Protein AF-A0A2T7SQ64-F1 (afdb_monomer)

Radius of gyration: 44.4 Å; Cα contacts (8 Å, |Δi|>4): 605; chains: 1; bounding box: 95×29×159 Å

InterPro domains:
  IPR041248 YDG domain [PF18657] (75-159)
  IPR041248 YDG domain [PF18657] (171-255)

Nearest PDB structures (foldseek):
  7n86-assembly1_B  TM=2.636E-01  e=6.258E-01  Homo sapiens
  7lf0-assembly1_D  TM=1.605E-01  e=1.984E-01  Homo sapiens
  7x13-assembly1_K  TM=1.975E-01  e=7.751E+00  Homo sapiens
  5tbz-assembly2_I  TM=1.859E-01  e=9.134E+00  Escherichia coli O157:H7

Mean predicted aligned error: 7.6 Å

Foldseek 3Di:
DPWDWAWDDQDPNRTWTKGFQPPDWDFPDPAQVRRQKTKDAGDPVRIDTDPPHDCVVDDDDRMDMDRHDGDAAWAKDKAFAAFEEAQQLFQKTFGDFQRMWIWTDQDPNRIWTWGFADGIWGFPDSAQVRRFKTKDFGDPVRIDTDPPHDCSSYDYDRMYMDRHYGYAAAAKDKAFAAFEEAQPPFFKTFGDFQRMWIWTHADPNRTWTWGFQDGIWGFPDSDQVRRQKTKDFGDPVRIDTDPPHDCSSHDYDRMYMDRHYGYHYDDDDDDDPDFDDDDDPDPDTD

pLDDT: mean 93.89, std 7.31, range [54.31, 98.81]

Sequence (286 aa):
IGAITATGVTVGGVAETATVSKASGTYNSKNVATATTVTASLATGDFTAATGTDLSNYNLPTTVSNTTSTIGKANLAVAMSSQNKTYDGTTAAALATGAITATGVTVGGVAETATVSKASGTYNSKNVATATTVTASLATGDFTAATGTDLSNYNLPTTVSNTTSTIGKANLAVAMSSQNKTYDGTTAAALATGAITATGVTVGGVAETATVSKASGTYNSKNVATATTVTASLATGDFTAATGTDLSNYNLPTTVSNTTSTIGKANLAVAMSSQNKTYDGTTAAA

Structure (mmCIF, N/CA/C/O backbone):
data_AF-A0A2T7SQ64-F1
#
_entry.id   AF-A0A2T7SQ64-F1
#
loop_
_atom_site.group_PDB
_atom_site.id
_atom_site.type_symbol
_atom_site.label_atom_id
_atom_site.label_alt_id
_atom_site.label_comp_id
_atom_site.label_asym_id
_atom_site.label_entity_id
_atom_site.label_seq_id
_atom_site.pdbx_PDB_ins_code
_atom_site.Cartn_x
_atom_site.Cartn_y
_atom_site.Cartn_z
_atom_site.occupancy
_atom_site.B_iso_or_equiv
_atom_site.auth_seq_id
_atom_site.auth_comp_id
_atom_site.auth_asym_id
_atom_site.auth_atom_id
_atom_site.pdbx_PDB_model_num
ATOM 1 N N . ILE A 1 1 ? 19.853 -2.310 -40.643 1.00 54.31 1 ILE A N 1
ATOM 2 C CA . ILE A 1 1 ? 20.923 -1.563 -41.347 1.00 54.31 1 ILE A CA 1
ATOM 3 C C . ILE A 1 1 ? 20.338 -1.153 -42.690 1.00 54.31 1 ILE A C 1
ATOM 5 O O . ILE A 1 1 ? 19.665 -1.984 -43.289 1.00 54.31 1 ILE A O 1
ATOM 9 N N . GLY A 1 2 ? 20.460 0.115 -43.092 1.00 59.28 2 GLY A N 1
ATOM 10 C CA . GLY A 1 2 ? 20.014 0.543 -44.425 1.00 59.28 2 GLY A CA 1
ATOM 11 C C . GLY A 1 2 ? 20.802 -0.179 -45.523 1.00 59.28 2 GLY A C 1
ATOM 12 O O . GLY A 1 2 ? 21.870 -0.723 -45.250 1.00 59.28 2 GLY A O 1
ATOM 13 N N . ALA A 1 3 ? 20.280 -0.210 -46.748 1.00 65.44 3 ALA A N 1
ATOM 14 C CA . ALA A 1 3 ? 20.999 -0.798 -47.874 1.00 65.44 3 ALA A CA 1
ATOM 15 C C . ALA A 1 3 ? 22.318 -0.040 -48.121 1.00 65.44 3 ALA A C 1
ATOM 17 O O . ALA A 1 3 ? 22.310 1.179 -48.300 1.00 65.44 3 ALA A O 1
ATOM 18 N N . ILE A 1 4 ? 23.448 -0.753 -48.126 1.00 69.25 4 ILE A N 1
ATOM 19 C CA . ILE A 1 4 ? 24.736 -0.198 -48.556 1.00 69.25 4 ILE A CA 1
ATOM 20 C C . ILE A 1 4 ? 24.741 -0.255 -50.085 1.00 69.25 4 ILE A C 1
ATOM 22 O O . ILE A 1 4 ? 24.733 -1.333 -50.678 1.00 69.25 4 ILE A O 1
ATOM 26 N N . THR A 1 5 ? 24.718 0.911 -50.723 1.00 66.81 5 THR A N 1
ATOM 27 C CA . THR A 1 5 ? 24.725 1.021 -52.188 1.00 66.81 5 THR A CA 1
ATOM 28 C C . THR A 1 5 ? 26.073 1.585 -52.617 1.00 66.81 5 THR A C 1
ATOM 30 O O . THR A 1 5 ? 26.517 2.578 -52.040 1.00 66.81 5 THR A O 1
ATOM 33 N N . ALA A 1 6 ? 26.733 0.958 -53.593 1.00 70.38 6 ALA A N 1
ATOM 34 C CA . ALA A 1 6 ? 27.995 1.439 -54.144 1.00 70.38 6 ALA A CA 1
ATOM 35 C C . ALA A 1 6 ? 27.760 1.991 -55.557 1.00 70.38 6 ALA A C 1
ATOM 37 O O . ALA A 1 6 ? 27.301 1.285 -56.455 1.00 70.38 6 ALA A O 1
ATOM 38 N N . THR A 1 7 ? 28.069 3.267 -55.758 1.00 71.94 7 THR A N 1
ATOM 39 C CA . THR A 1 7 ? 27.980 3.939 -57.061 1.00 71.94 7 THR A CA 1
ATOM 40 C C . THR A 1 7 ? 29.380 4.229 -57.587 1.00 71.94 7 THR A C 1
ATOM 42 O O . THR A 1 7 ? 30.171 4.863 -56.887 1.00 71.94 7 THR A O 1
ATOM 45 N N . GLY A 1 8 ? 29.677 3.754 -58.797 1.00 65.94 8 GLY A N 1
ATOM 46 C CA . GLY A 1 8 ? 30.887 4.059 -59.557 1.00 65.94 8 GLY A CA 1
ATOM 47 C C . GLY A 1 8 ? 30.707 5.288 -60.454 1.00 65.94 8 GLY A C 1
ATOM 48 O O . GLY A 1 8 ? 29.922 6.189 -60.147 1.00 65.94 8 GLY A O 1
ATOM 49 N N . VAL A 1 9 ? 31.453 5.345 -61.560 1.00 70.19 9 VAL A N 1
ATOM 50 C CA . VAL A 1 9 ? 31.371 6.444 -62.540 1.00 70.19 9 VAL A CA 1
ATOM 51 C C . VAL A 1 9 ? 30.312 6.164 -63.616 1.00 70.19 9 VAL A C 1
ATOM 53 O O . VAL A 1 9 ? 29.829 5.048 -63.768 1.00 70.19 9 VAL A O 1
ATOM 56 N N . THR A 1 10 ? 29.907 7.191 -64.368 1.00 70.62 10 THR A N 1
ATOM 57 C CA . THR A 1 10 ? 29.019 7.025 -65.535 1.00 70.62 10 THR A CA 1
ATOM 58 C C . THR A 1 10 ? 29.858 6.951 -66.808 1.00 70.62 10 THR A C 1
ATOM 60 O O . THR A 1 10 ? 30.578 7.902 -67.114 1.00 70.62 10 THR A O 1
ATOM 63 N N . VAL A 1 11 ? 29.749 5.858 -67.567 1.00 66.38 11 VAL A N 1
ATOM 64 C CA . VAL A 1 11 ? 30.482 5.636 -68.827 1.00 66.38 11 VAL A CA 1
ATOM 65 C C . VAL A 1 11 ? 29.471 5.464 -69.959 1.00 66.38 11 VAL A C 1
ATOM 67 O O . VAL A 1 11 ? 28.531 4.682 -69.856 1.00 66.38 11 VAL A O 1
ATOM 70 N N . GLY A 1 12 ? 29.600 6.249 -71.033 1.00 68.19 12 GLY A N 1
ATOM 71 C CA . GLY A 1 12 ? 28.677 6.173 -72.178 1.00 68.19 12 GLY A CA 1
ATOM 72 C C . GLY A 1 12 ? 27.204 6.480 -71.851 1.00 68.19 12 GLY A C 1
ATOM 73 O O . GLY A 1 12 ? 26.321 6.064 -72.593 1.00 68.19 12 GLY A O 1
ATOM 74 N N . GLY A 1 13 ? 26.928 7.184 -70.746 1.00 73.12 13 GLY A N 1
ATOM 75 C CA . GLY A 1 13 ? 25.568 7.504 -70.289 1.00 73.12 13 GLY A CA 1
ATOM 76 C C . GLY A 1 13 ? 24.916 6.448 -69.386 1.00 73.12 13 GLY A C 1
ATOM 77 O O . GLY A 1 13 ? 23.785 6.656 -68.953 1.00 73.12 13 GLY A O 1
ATOM 78 N N . VAL A 1 14 ? 25.614 5.353 -69.063 1.00 75.19 14 VAL A N 1
ATOM 79 C CA . VAL A 1 14 ? 25.151 4.320 -68.123 1.00 75.19 14 VAL A CA 1
ATOM 80 C C . VAL A 1 14 ? 25.941 4.424 -66.820 1.00 75.19 14 VAL A C 1
ATOM 82 O O . VAL A 1 14 ? 27.165 4.550 -66.836 1.00 75.19 14 VAL A O 1
ATOM 85 N N . ALA A 1 15 ? 25.241 4.408 -65.685 1.00 82.94 15 ALA A N 1
ATOM 86 C CA . ALA A 1 15 ? 25.874 4.421 -64.372 1.00 82.94 15 ALA A CA 1
ATOM 87 C C . ALA A 1 15 ? 26.426 3.030 -64.037 1.00 82.94 15 ALA A C 1
ATOM 89 O O . ALA A 1 15 ? 25.659 2.071 -63.919 1.00 82.94 15 ALA A O 1
ATOM 90 N N . GLU A 1 16 ? 27.735 2.926 -63.827 1.00 88.25 16 GLU A N 1
ATOM 91 C CA . GLU A 1 16 ? 28.336 1.714 -63.284 1.00 88.25 16 GLU A CA 1
ATOM 92 C C . GLU A 1 16 ? 28.082 1.674 -61.776 1.00 88.25 16 GLU A C 1
ATOM 94 O O . GLU A 1 16 ? 28.436 2.584 -61.024 1.00 88.25 16 GLU A O 1
ATOM 99 N N . THR A 1 17 ? 27.399 0.633 -61.318 1.00 88.75 17 THR A N 1
ATOM 100 C CA . THR A 1 17 ? 26.993 0.482 -59.917 1.00 88.75 17 THR A CA 1
ATOM 101 C C . THR A 1 17 ? 27.219 -0.940 -59.428 1.00 88.75 17 THR A C 1
ATOM 103 O O . THR A 1 17 ? 27.404 -1.871 -60.221 1.00 88.75 17 THR A O 1
ATOM 106 N N . ALA A 1 18 ? 27.215 -1.101 -58.108 1.00 88.62 18 ALA A N 1
ATOM 107 C CA . ALA A 1 18 ? 27.268 -2.387 -57.437 1.00 88.62 18 ALA A CA 1
ATOM 108 C C . ALA A 1 18 ? 26.384 -2.380 -56.183 1.00 88.62 18 ALA A C 1
ATOM 110 O O . ALA A 1 18 ? 26.235 -1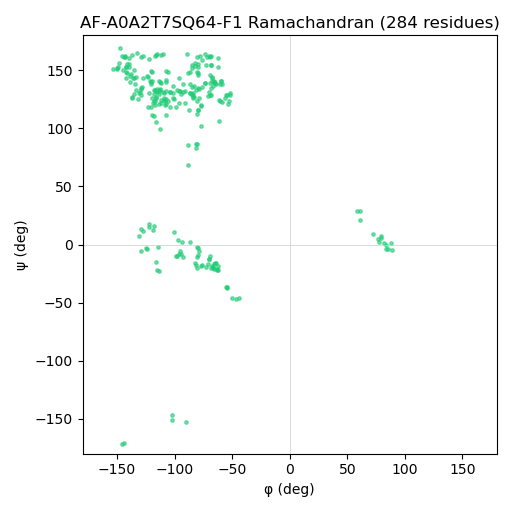.366 -55.495 1.00 88.62 18 ALA A O 1
ATOM 111 N N . THR A 1 19 ? 25.821 -3.535 -55.850 1.00 88.88 19 THR A N 1
ATOM 112 C CA . THR A 1 19 ? 25.153 -3.753 -54.563 1.00 88.88 19 THR A CA 1
ATOM 113 C C . THR A 1 19 ? 26.114 -4.415 -53.589 1.00 88.88 19 THR A C 1
ATOM 115 O O . THR A 1 19 ? 26.884 -5.287 -53.992 1.00 88.88 19 THR A O 1
ATOM 118 N N . VAL A 1 20 ? 26.042 -4.040 -52.312 1.00 89.19 20 VAL A N 1
ATOM 119 C CA . VAL A 1 20 ? 26.850 -4.652 -51.252 1.00 89.19 20 VAL A CA 1
ATOM 120 C C . VAL A 1 20 ? 25.976 -5.592 -50.421 1.00 89.19 20 VAL A C 1
ATOM 122 O O . VAL A 1 20 ? 25.009 -5.154 -49.799 1.00 89.19 20 VAL A O 1
ATOM 125 N N . SER A 1 21 ? 26.304 -6.887 -50.393 1.00 88.19 21 SER A N 1
ATOM 126 C CA . SER A 1 21 ? 25.548 -7.921 -49.667 1.00 88.19 21 SER A CA 1
ATOM 127 C C . SER A 1 21 ? 25.847 -7.963 -48.167 1.00 88.19 21 SER A C 1
ATOM 129 O O . SER A 1 21 ? 25.157 -8.660 -47.419 1.00 88.19 21 SER A O 1
ATOM 131 N N . LYS A 1 22 ? 26.860 -7.221 -47.698 1.00 87.62 22 LYS A N 1
ATOM 132 C CA . LYS A 1 22 ? 27.193 -7.125 -46.275 1.00 87.62 22 LYS A CA 1
ATOM 133 C C . LYS A 1 22 ? 26.026 -6.520 -45.491 1.00 87.62 22 LYS A C 1
ATOM 135 O O . LYS A 1 22 ? 25.787 -5.318 -45.518 1.00 87.62 22 LYS A O 1
ATOM 140 N N . ALA A 1 23 ? 25.334 -7.365 -44.735 1.00 82.19 23 ALA A N 1
ATOM 141 C CA . ALA A 1 23 ? 24.153 -6.974 -43.967 1.00 82.19 23 ALA A CA 1
ATOM 142 C C . ALA A 1 23 ? 24.441 -6.654 -42.488 1.00 82.19 23 ALA A C 1
ATOM 144 O O . ALA A 1 23 ? 23.503 -6.414 -41.726 1.00 82.19 23 ALA A O 1
ATOM 145 N N . SER A 1 24 ? 25.710 -6.670 -42.060 1.00 85.75 24 SER A N 1
ATOM 146 C CA . SER A 1 24 ? 26.109 -6.457 -40.664 1.00 85.75 24 SER A CA 1
ATOM 147 C C . SER A 1 24 ? 27.275 -5.478 -40.511 1.00 85.75 24 SER A C 1
ATOM 149 O O . SER A 1 24 ? 28.205 -5.448 -41.316 1.00 85.75 24 SER A O 1
ATOM 151 N N . GLY A 1 25 ? 27.221 -4.699 -39.433 1.00 90.38 25 GLY A N 1
ATOM 152 C CA . GLY A 1 25 ? 28.277 -3.807 -38.967 1.00 90.38 25 GLY A CA 1
ATOM 153 C C . GLY A 1 25 ? 28.250 -3.721 -37.441 1.00 90.38 25 GLY A C 1
ATOM 154 O O . GLY A 1 25 ? 27.300 -4.183 -36.807 1.00 90.38 25 GLY A O 1
ATOM 155 N N . THR A 1 26 ? 29.287 -3.131 -36.859 1.00 94.25 26 THR A N 1
ATOM 156 C CA . THR A 1 26 ? 29.485 -3.053 -35.407 1.00 94.25 26 THR A CA 1
ATOM 157 C C . THR A 1 26 ? 29.435 -1.601 -34.956 1.00 94.25 26 THR A C 1
ATOM 159 O O . THR A 1 26 ? 30.074 -0.743 -35.567 1.00 94.25 26 THR A O 1
ATOM 162 N N . TYR A 1 27 ? 28.690 -1.323 -33.883 1.00 96.19 27 TYR A N 1
ATOM 163 C CA . TYR A 1 27 ? 28.729 -0.014 -33.236 1.00 96.19 27 TYR A CA 1
ATOM 164 C C . TYR A 1 27 ? 30.076 0.214 -32.545 1.00 96.19 27 TYR A C 1
ATOM 166 O O . TYR A 1 27 ? 30.652 -0.701 -31.960 1.00 96.19 27 TYR A O 1
ATOM 174 N N . ASN A 1 28 ? 30.550 1.457 -32.541 1.00 96.44 28 ASN A N 1
ATOM 175 C CA . ASN A 1 28 ? 31.755 1.871 -31.816 1.00 96.44 28 ASN A CA 1
ATOM 176 C C . ASN A 1 28 ? 31.626 1.756 -30.284 1.00 96.44 28 ASN A C 1
ATOM 178 O O . ASN A 1 28 ? 32.628 1.802 -29.577 1.00 96.44 28 ASN A O 1
ATOM 182 N N . SER A 1 29 ? 30.404 1.632 -29.766 1.00 96.12 29 SER A N 1
ATOM 183 C CA . SER A 1 29 ? 30.109 1.455 -28.349 1.00 96.12 29 SER A CA 1
ATOM 184 C C . SER A 1 29 ? 28.841 0.628 -28.168 1.00 96.12 29 SER A C 1
ATOM 186 O O . SER A 1 29 ? 27.946 0.655 -29.010 1.00 96.12 29 SER A O 1
ATOM 188 N N . LYS A 1 30 ? 28.747 -0.072 -27.034 1.00 93.75 30 LYS A N 1
ATOM 189 C CA . LYS A 1 30 ? 27.509 -0.728 -26.592 1.00 93.75 30 LYS A CA 1
ATOM 190 C C . LYS A 1 30 ? 26.531 0.228 -25.893 1.00 93.75 30 LYS A C 1
ATOM 192 O O . LYS A 1 30 ? 25.367 -0.117 -25.733 1.00 93.75 30 LYS A O 1
ATOM 197 N N . ASN A 1 31 ? 27.004 1.393 -25.443 1.00 95.62 31 ASN A N 1
ATOM 198 C CA . ASN A 1 31 ? 26.229 2.319 -24.619 1.00 95.62 31 ASN A CA 1
ATOM 199 C C . ASN A 1 31 ? 25.517 3.368 -25.479 1.00 95.62 31 ASN A C 1
ATOM 201 O O . ASN A 1 31 ? 26.124 3.968 -26.365 1.00 95.62 31 ASN A O 1
ATOM 205 N N . VAL A 1 32 ? 24.260 3.656 -25.143 1.00 96.38 32 VAL A N 1
ATOM 206 C CA . VAL A 1 32 ? 23.369 4.604 -25.834 1.00 96.38 32 VAL A CA 1
ATOM 207 C C . VAL A 1 32 ? 24.033 5.961 -26.049 1.00 96.38 32 VAL A C 1
ATOM 209 O O . VAL A 1 32 ? 23.991 6.500 -27.149 1.00 96.38 32 VAL A O 1
ATOM 212 N N . ALA A 1 33 ? 24.675 6.504 -25.013 1.00 95.12 33 ALA A N 1
ATOM 213 C CA . ALA A 1 33 ? 25.256 7.844 -25.058 1.00 95.12 33 ALA A CA 1
ATOM 214 C C . ALA A 1 33 ? 26.470 7.970 -25.998 1.00 95.12 33 ALA A C 1
ATOM 216 O O . ALA A 1 33 ? 26.820 9.079 -26.393 1.00 95.12 33 ALA A O 1
ATOM 217 N N . THR A 1 34 ? 27.133 6.860 -26.338 1.00 95.62 34 THR A N 1
ATOM 218 C CA . THR A 1 34 ? 28.400 6.867 -27.092 1.00 95.62 34 THR A CA 1
ATOM 219 C C . THR A 1 34 ? 28.367 6.033 -28.373 1.00 95.62 34 THR A C 1
ATOM 221 O O . THR A 1 34 ? 29.337 6.048 -29.133 1.00 95.62 34 THR A O 1
ATOM 224 N N . ALA A 1 35 ? 27.263 5.336 -28.648 1.00 95.94 35 ALA A N 1
ATOM 225 C CA . ALA A 1 35 ? 27.044 4.581 -29.874 1.00 95.94 35 ALA A CA 1
ATOM 226 C C . ALA A 1 35 ? 26.598 5.512 -31.010 1.00 95.94 35 ALA A C 1
ATOM 228 O O . ALA A 1 35 ? 25.407 5.720 -31.232 1.00 95.94 35 ALA A O 1
ATOM 229 N N . THR A 1 36 ? 27.576 6.092 -31.702 1.00 94.69 36 THR A N 1
ATOM 230 C CA . THR A 1 36 ? 27.375 7.113 -32.744 1.00 94.69 36 THR A CA 1
ATOM 231 C C . THR A 1 36 ? 27.815 6.656 -34.127 1.00 94.69 36 THR A C 1
ATOM 233 O O . THR A 1 36 ? 27.501 7.304 -35.120 1.00 94.69 36 THR A O 1
ATOM 236 N N . THR A 1 37 ? 28.584 5.569 -34.219 1.00 94.38 37 THR A N 1
ATOM 237 C CA . THR A 1 37 ? 29.135 5.090 -35.489 1.00 94.38 37 THR A CA 1
ATOM 238 C C . THR A 1 37 ? 28.937 3.593 -35.633 1.00 94.38 37 THR A C 1
ATOM 240 O O . THR A 1 37 ? 29.268 2.844 -34.718 1.00 94.38 37 THR A O 1
ATOM 243 N N . VAL A 1 38 ? 28.457 3.159 -36.798 1.00 94.69 38 VAL A N 1
ATOM 244 C CA . VAL A 1 38 ? 28.430 1.752 -37.219 1.00 94.69 38 VAL A CA 1
ATOM 245 C C . VAL A 1 38 ? 29.449 1.560 -38.327 1.00 94.69 38 VAL A C 1
ATOM 247 O O . VAL A 1 38 ? 29.384 2.260 -39.334 1.00 94.69 38 VAL A O 1
ATOM 250 N N . THR A 1 39 ? 30.353 0.597 -38.166 1.00 93.69 39 THR A N 1
ATOM 251 C CA . THR A 1 39 ? 31.371 0.253 -39.168 1.00 93.69 39 THR A CA 1
ATOM 252 C C . THR A 1 39 ? 31.175 -1.176 -39.652 1.00 93.69 39 THR A C 1
ATOM 254 O O . THR A 1 39 ? 31.027 -2.094 -38.845 1.00 93.69 39 THR A O 1
ATOM 257 N N . ALA A 1 40 ? 31.202 -1.379 -40.966 1.00 92.94 40 ALA A N 1
ATOM 258 C CA . ALA A 1 40 ? 31.207 -2.694 -41.592 1.00 92.94 40 ALA A CA 1
ATOM 259 C C . ALA A 1 40 ? 32.522 -2.906 -42.348 1.00 92.94 40 ALA A C 1
ATOM 261 O O . ALA A 1 40 ? 32.941 -2.051 -43.128 1.00 92.94 40 ALA A O 1
ATOM 262 N N . SER A 1 41 ? 33.164 -4.051 -42.116 1.00 92.81 41 SER A N 1
ATOM 263 C CA . SER A 1 41 ? 34.279 -4.525 -42.937 1.00 92.81 41 SER A CA 1
ATOM 264 C C . SER A 1 41 ? 33.734 -5.247 -44.163 1.00 92.81 41 SER A C 1
ATOM 266 O O . SER A 1 41 ? 32.867 -6.118 -44.028 1.00 92.81 41 SER A O 1
ATOM 268 N N . LEU A 1 42 ? 34.255 -4.871 -45.326 1.00 91.75 42 LEU A N 1
ATOM 269 C CA . LEU A 1 42 ? 33.855 -5.352 -46.639 1.00 91.75 42 LEU A CA 1
ATOM 270 C C . LEU A 1 42 ? 34.984 -6.186 -47.248 1.00 91.75 42 LEU A C 1
ATOM 272 O O . LEU A 1 42 ? 36.161 -5.831 -47.150 1.00 91.75 42 LEU A O 1
ATOM 276 N N . ALA A 1 43 ? 34.615 -7.284 -47.890 1.00 92.44 43 ALA A N 1
ATOM 277 C CA . ALA A 1 43 ? 35.486 -8.086 -48.735 1.00 92.44 43 ALA A CA 1
ATOM 278 C C . ALA A 1 43 ? 35.040 -7.980 -50.197 1.00 92.44 43 ALA A C 1
ATOM 280 O O . ALA A 1 43 ? 33.905 -7.615 -50.487 1.00 92.44 43 ALA A O 1
ATOM 281 N N . THR A 1 44 ? 35.912 -8.351 -51.135 1.00 90.06 44 THR A N 1
ATOM 282 C CA . THR A 1 44 ? 35.592 -8.343 -52.576 1.00 90.06 44 THR A CA 1
ATOM 283 C C . THR A 1 44 ? 34.331 -9.150 -52.903 1.00 90.06 44 THR A C 1
ATOM 285 O O . THR A 1 44 ? 33.531 -8.723 -53.728 1.00 90.06 44 THR A O 1
ATOM 288 N N . GLY A 1 45 ? 34.110 -10.268 -52.203 1.00 91.25 45 GLY A N 1
ATOM 289 C CA . GLY A 1 45 ? 32.915 -11.105 -52.346 1.00 91.25 45 GLY A CA 1
ATOM 290 C C . GLY A 1 45 ? 31.611 -10.482 -51.833 1.00 91.25 45 GLY A C 1
ATOM 291 O O . GLY A 1 45 ? 30.551 -11.034 -52.104 1.00 91.25 45 GLY A O 1
ATOM 292 N N . ASP A 1 46 ? 31.662 -9.349 -51.123 1.00 91.75 46 ASP A N 1
ATOM 293 C CA . ASP A 1 46 ? 30.459 -8.625 -50.699 1.00 91.75 46 ASP A CA 1
ATOM 294 C C . ASP A 1 46 ? 29.873 -7.754 -51.824 1.00 91.75 46 ASP A C 1
ATOM 296 O O . ASP A 1 46 ? 28.774 -7.228 -51.668 1.00 91.75 46 ASP A O 1
ATOM 300 N N . PHE A 1 47 ? 30.579 -7.566 -52.944 1.00 91.81 47 PHE A N 1
ATOM 301 C CA . PHE A 1 47 ? 30.147 -6.702 -54.043 1.00 91.81 47 PHE A CA 1
ATOM 302 C C . PHE A 1 47 ? 29.558 -7.524 -55.185 1.00 91.81 47 PHE A C 1
ATOM 304 O O . PHE A 1 47 ? 30.172 -8.462 -55.686 1.00 91.81 47 PHE A O 1
ATOM 311 N N . THR A 1 48 ? 28.375 -7.132 -55.645 1.00 91.75 48 THR A N 1
ATOM 312 C CA . THR A 1 48 ? 27.754 -7.676 -56.857 1.00 91.75 48 THR A CA 1
ATOM 313 C C . THR A 1 48 ? 27.598 -6.558 -57.875 1.00 91.75 48 THR A C 1
ATOM 315 O O . THR A 1 48 ? 26.938 -5.555 -57.603 1.00 91.75 48 THR A O 1
ATOM 318 N N . ALA A 1 49 ? 28.233 -6.723 -59.034 1.00 91.12 49 ALA A N 1
ATOM 319 C CA . ALA A 1 49 ? 28.212 -5.746 -60.114 1.00 91.12 49 ALA A CA 1
ATOM 320 C C . ALA A 1 49 ? 26.817 -5.659 -60.754 1.00 91.12 49 ALA A C 1
ATOM 322 O O . ALA A 1 49 ? 26.180 -6.686 -60.999 1.00 91.12 49 ALA A O 1
ATOM 323 N N . ALA A 1 50 ? 26.354 -4.447 -61.064 1.00 89.31 50 ALA A N 1
ATOM 324 C CA . ALA A 1 50 ? 25.219 -4.266 -61.962 1.00 89.31 50 ALA A CA 1
ATOM 325 C C . ALA A 1 50 ? 25.600 -4.638 -63.406 1.00 89.31 50 ALA A C 1
ATOM 327 O O . ALA A 1 50 ? 26.778 -4.711 -63.763 1.00 89.31 50 ALA A O 1
ATOM 328 N N . THR A 1 51 ? 24.600 -4.873 -64.259 1.00 88.81 51 THR A N 1
ATOM 329 C CA . THR A 1 51 ? 24.829 -5.182 -65.675 1.00 88.81 51 THR A CA 1
ATOM 330 C C . THR A 1 51 ? 25.646 -4.075 -66.345 1.00 88.81 51 THR A C 1
ATOM 332 O O . THR A 1 51 ? 25.256 -2.913 -66.305 1.00 88.81 51 THR A O 1
ATOM 335 N N . GLY A 1 52 ? 26.763 -4.445 -66.979 1.00 86.50 52 GLY A N 1
ATOM 336 C CA . GLY A 1 52 ? 27.670 -3.499 -67.637 1.00 86.50 52 GLY A CA 1
ATOM 337 C C . GLY A 1 52 ? 28.776 -2.926 -66.742 1.00 86.50 52 GLY A C 1
ATOM 338 O O . GLY A 1 52 ? 29.649 -2.246 -67.266 1.00 86.50 52 GLY A O 1
ATOM 339 N N . THR A 1 53 ? 28.790 -3.231 -65.440 1.00 89.50 53 THR A N 1
ATOM 340 C CA . THR A 1 53 ? 29.883 -2.866 -64.523 1.00 89.50 53 THR A CA 1
ATOM 341 C C . THR A 1 53 ? 30.916 -3.995 -64.436 1.00 89.50 53 THR A C 1
ATOM 343 O O . THR A 1 53 ? 30.557 -5.136 -64.144 1.00 89.50 53 THR A O 1
ATOM 346 N N . ASP A 1 54 ? 32.204 -3.679 -64.584 1.00 91.31 54 ASP A N 1
ATOM 347 C CA . ASP A 1 54 ? 33.313 -4.581 -64.240 1.00 91.31 54 ASP A CA 1
ATOM 348 C C . ASP A 1 54 ? 34.013 -4.086 -62.965 1.00 91.31 54 ASP A C 1
ATOM 350 O O . ASP A 1 54 ? 34.673 -3.046 -62.959 1.00 91.31 54 ASP A O 1
ATOM 354 N N . LEU A 1 55 ? 33.870 -4.836 -61.866 1.00 89.38 55 LEU A N 1
ATOM 355 C CA . LEU A 1 55 ? 34.436 -4.463 -60.565 1.00 89.38 55 LEU A CA 1
ATOM 356 C C . LEU A 1 55 ? 35.968 -4.487 -60.538 1.00 89.38 55 LEU A C 1
ATOM 358 O O . LEU A 1 55 ? 36.548 -3.855 -59.658 1.00 89.38 55 LEU A O 1
ATOM 362 N N . SER A 1 56 ? 36.633 -5.175 -61.474 1.00 91.88 56 SER A N 1
ATOM 363 C CA . SER A 1 56 ? 38.102 -5.199 -61.547 1.00 91.88 56 SER A CA 1
ATOM 364 C C . SER A 1 56 ? 38.705 -3.844 -61.931 1.00 91.88 56 SER A C 1
ATOM 366 O O . SER A 1 56 ? 39.868 -3.582 -61.627 1.00 91.88 56 SER A O 1
ATOM 368 N N . ASN A 1 57 ? 37.896 -2.948 -62.506 1.00 91.12 57 ASN A N 1
ATOM 369 C CA . ASN A 1 57 ? 38.283 -1.573 -62.820 1.00 91.12 57 ASN A CA 1
ATOM 370 C C . ASN A 1 57 ? 38.263 -0.639 -61.594 1.00 91.12 57 ASN A C 1
ATOM 372 O O . ASN A 1 57 ? 38.652 0.525 -61.707 1.00 91.12 57 ASN A O 1
ATOM 376 N N . TYR A 1 58 ? 37.807 -1.113 -60.428 1.00 87.69 58 TYR A N 1
ATOM 377 C CA . TYR A 1 58 ? 37.602 -0.298 -59.230 1.00 87.69 58 TYR A CA 1
ATOM 378 C C . TYR A 1 58 ? 38.423 -0.802 -58.044 1.00 87.69 58 TYR A C 1
ATOM 380 O O . TYR A 1 58 ? 38.481 -1.995 -57.749 1.00 87.69 58 TYR A O 1
ATOM 388 N N . ASN A 1 59 ? 38.962 0.138 -57.267 1.00 89.56 59 ASN A N 1
ATOM 389 C CA . ASN A 1 59 ? 39.448 -0.155 -55.923 1.00 89.56 59 ASN A CA 1
ATOM 390 C C . ASN A 1 59 ? 38.248 -0.274 -54.977 1.00 89.56 59 ASN A C 1
ATOM 392 O O . ASN A 1 59 ? 37.673 0.735 -54.562 1.00 89.56 59 ASN A O 1
ATOM 396 N N . LEU A 1 60 ? 37.862 -1.506 -54.651 1.00 90.38 60 LEU A N 1
ATOM 397 C CA . LEU A 1 60 ? 36.727 -1.763 -53.767 1.00 90.38 60 LEU A CA 1
ATOM 398 C C . LEU A 1 60 ? 37.064 -1.353 -52.318 1.00 90.38 60 LEU A C 1
ATOM 400 O O . LEU A 1 60 ? 38.120 -1.741 -51.807 1.00 90.38 60 LEU A O 1
ATOM 404 N N . PRO A 1 61 ? 36.195 -0.584 -51.632 1.00 89.69 61 PRO A N 1
ATOM 405 C CA . PRO A 1 61 ? 36.438 -0.190 -50.251 1.00 89.69 61 PRO A CA 1
ATOM 406 C C . PRO A 1 61 ? 36.423 -1.414 -49.334 1.00 89.69 61 PRO A C 1
ATOM 408 O O . PRO A 1 61 ? 35.584 -2.300 -49.472 1.00 89.69 61 PRO A O 1
ATOM 411 N N . THR A 1 62 ? 37.333 -1.441 -48.363 1.00 91.81 62 THR A N 1
ATOM 412 C CA . THR A 1 62 ? 37.432 -2.517 -47.361 1.00 91.81 62 THR A CA 1
ATOM 413 C C . THR A 1 62 ? 36.649 -2.208 -46.088 1.00 91.81 62 THR A C 1
ATOM 415 O O . THR A 1 62 ? 36.450 -3.082 -45.241 1.00 91.81 62 THR A O 1
ATOM 418 N N . THR A 1 63 ? 36.178 -0.970 -45.940 1.00 91.38 63 THR A N 1
ATOM 419 C CA . THR A 1 63 ? 35.351 -0.520 -44.824 1.00 91.38 63 THR A CA 1
ATOM 420 C C . THR A 1 63 ? 34.326 0.509 -45.283 1.00 91.38 63 THR A C 1
ATOM 422 O O . THR A 1 63 ? 34.549 1.276 -46.219 1.00 91.38 63 THR A O 1
ATOM 425 N N . VAL A 1 64 ? 33.192 0.537 -44.593 1.00 90.25 64 VAL A N 1
ATOM 426 C CA . VAL A 1 64 ? 32.195 1.602 -44.699 1.00 90.25 64 VAL A CA 1
ATOM 427 C C . VAL A 1 64 ? 31.685 1.938 -43.304 1.00 90.25 64 VAL A C 1
ATOM 429 O O . VAL A 1 64 ? 31.476 1.039 -42.484 1.00 90.25 64 VAL A O 1
ATOM 432 N N . SER A 1 65 ? 31.486 3.225 -43.029 1.00 91.00 65 SER A N 1
ATOM 433 C CA . SER A 1 65 ? 30.978 3.700 -41.743 1.00 91.00 65 SER A CA 1
ATOM 434 C C . SER A 1 65 ? 29.777 4.616 -41.927 1.00 91.00 65 SER A C 1
ATOM 436 O O . SER A 1 65 ? 29.728 5.428 -42.848 1.00 91.00 65 SER A O 1
ATOM 438 N N . ASN A 1 66 ? 28.819 4.511 -41.011 1.00 89.56 66 ASN A N 1
ATOM 439 C CA . ASN A 1 66 ? 27.723 5.456 -40.859 1.00 89.56 66 ASN A CA 1
ATOM 440 C C . ASN A 1 66 ? 27.827 6.119 -39.480 1.00 89.56 66 ASN A C 1
ATOM 442 O O . ASN A 1 66 ? 27.824 5.422 -38.470 1.00 89.56 66 ASN A O 1
ATOM 446 N N . THR A 1 67 ? 27.901 7.449 -39.446 1.00 92.56 67 THR A N 1
ATOM 447 C CA . THR A 1 67 ? 28.108 8.259 -38.229 1.00 92.56 67 THR A CA 1
ATOM 448 C C . THR A 1 67 ? 26.823 8.890 -37.683 1.00 92.56 67 THR A C 1
ATOM 450 O O . THR A 1 67 ? 26.870 9.770 -36.827 1.00 92.56 67 THR A O 1
ATOM 453 N N . THR A 1 68 ? 25.664 8.479 -38.202 1.00 89.19 68 THR A N 1
ATOM 454 C CA . THR A 1 68 ? 24.344 8.979 -37.785 1.00 89.19 68 THR A CA 1
ATOM 455 C C . THR A 1 68 ? 23.488 7.902 -37.120 1.00 89.19 68 THR A C 1
ATOM 457 O O . THR A 1 68 ? 22.378 8.180 -36.669 1.00 89.19 68 THR A O 1
ATOM 460 N N . SER A 1 69 ? 23.993 6.671 -37.044 1.00 90.44 69 SER A N 1
ATOM 461 C CA . SER A 1 69 ? 23.334 5.550 -36.383 1.00 90.44 69 SER A CA 1
ATOM 462 C C . SER A 1 69 ? 23.413 5.702 -34.869 1.00 90.44 69 SER A C 1
ATOM 464 O O . SER A 1 69 ? 24.459 6.045 -34.326 1.00 90.44 69 SER A O 1
ATOM 466 N N . THR A 1 70 ? 22.320 5.380 -34.182 1.00 93.19 70 THR A N 1
ATOM 467 C CA . THR A 1 70 ? 22.209 5.458 -32.720 1.00 93.19 70 THR A CA 1
ATOM 468 C C . THR A 1 70 ? 21.725 4.133 -32.136 1.00 93.19 70 THR A C 1
ATOM 470 O O . THR A 1 70 ? 21.192 3.285 -32.858 1.00 93.19 70 THR A O 1
ATOM 473 N N . ILE A 1 71 ? 21.922 3.944 -30.828 1.00 95.75 71 ILE A N 1
ATOM 474 C CA . ILE A 1 71 ? 21.271 2.888 -30.039 1.00 95.75 71 ILE A CA 1
ATOM 475 C C . ILE A 1 71 ? 20.156 3.538 -29.214 1.00 95.75 71 ILE A C 1
ATOM 477 O O . ILE A 1 71 ? 20.370 4.561 -28.569 1.00 95.75 71 ILE A O 1
ATOM 481 N N . GLY A 1 72 ? 18.956 2.955 -29.238 1.00 96.25 72 GLY A N 1
ATOM 482 C CA . GLY A 1 72 ? 17.845 3.387 -28.390 1.00 96.25 72 GLY A CA 1
ATOM 483 C C . GLY A 1 72 ? 17.971 2.853 -26.961 1.00 96.25 72 GLY A C 1
ATOM 484 O O . GLY A 1 72 ? 18.541 1.787 -26.740 1.00 96.25 72 GLY A O 1
ATOM 485 N N . LYS A 1 73 ? 17.406 3.572 -25.987 1.00 98.06 73 LYS A N 1
ATOM 486 C CA . LYS A 1 73 ? 17.329 3.087 -24.603 1.00 98.06 73 LYS A CA 1
ATOM 487 C C . LYS A 1 73 ? 16.398 1.882 -24.489 1.00 98.06 73 LYS A C 1
ATOM 489 O O . LYS A 1 73 ? 15.317 1.878 -25.078 1.00 98.06 73 LYS A O 1
ATOM 494 N N . ALA A 1 74 ? 16.788 0.906 -23.675 1.00 98.06 74 ALA A N 1
ATOM 495 C CA . ALA A 1 74 ? 15.894 -0.159 -23.231 1.00 98.06 74 ALA A CA 1
ATOM 496 C C . ALA A 1 74 ? 14.972 0.347 -22.107 1.00 98.06 74 ALA A C 1
ATOM 498 O O . ALA A 1 74 ? 15.255 1.356 -21.470 1.00 98.06 74 ALA A O 1
ATOM 499 N N . ASN A 1 75 ? 13.872 -0.347 -21.820 1.00 98.19 75 ASN A N 1
ATOM 500 C CA . ASN A 1 75 ? 13.042 -0.023 -20.654 1.00 98.19 75 ASN A CA 1
ATOM 501 C C . ASN A 1 75 ? 13.520 -0.826 -19.443 1.00 98.19 75 ASN A C 1
ATOM 503 O O . ASN A 1 75 ? 13.716 -2.035 -19.553 1.00 98.19 75 ASN A O 1
ATOM 507 N N . LEU A 1 76 ? 13.693 -0.167 -18.296 1.00 98.38 76 LEU A N 1
ATOM 508 C CA . LEU A 1 76 ? 13.938 -0.857 -17.032 1.00 98.38 76 LEU A CA 1
ATOM 509 C C . LEU A 1 76 ? 12.588 -1.281 -16.444 1.00 98.38 76 LEU A C 1
ATOM 511 O O . LEU A 1 76 ? 11.696 -0.448 -16.289 1.00 98.38 76 LEU A O 1
ATOM 515 N N . ALA A 1 77 ? 12.414 -2.561 -16.126 1.00 98.19 77 ALA A N 1
ATOM 516 C CA . ALA A 1 77 ? 11.200 -3.053 -15.483 1.00 98.19 77 ALA A CA 1
ATOM 517 C C . ALA A 1 77 ? 11.315 -2.902 -13.963 1.00 98.19 77 ALA A C 1
ATOM 519 O O . ALA A 1 77 ? 12.363 -3.209 -13.399 1.00 98.19 77 ALA A O 1
ATOM 520 N N . VAL A 1 78 ? 10.241 -2.464 -13.303 1.00 98.25 78 VAL A N 1
ATOM 521 C CA . VAL A 1 78 ? 10.148 -2.384 -11.837 1.00 98.25 78 VAL A CA 1
ATOM 522 C C . VAL A 1 78 ? 8.950 -3.174 -11.332 1.00 98.25 78 VAL A C 1
ATOM 524 O O . VAL A 1 78 ? 7.899 -3.188 -11.971 1.00 98.25 78 VAL A O 1
ATOM 527 N N . ALA A 1 79 ? 9.090 -3.799 -10.169 1.00 97.62 79 ALA A N 1
ATOM 528 C CA . ALA A 1 79 ? 8.007 -4.497 -9.486 1.00 97.62 79 ALA A CA 1
ATOM 529 C C . ALA A 1 79 ? 8.027 -4.160 -7.995 1.00 97.62 79 ALA A C 1
ATOM 531 O O . ALA A 1 79 ? 9.100 -4.016 -7.415 1.00 97.62 79 ALA A O 1
ATOM 532 N N . MET A 1 80 ? 6.849 -4.042 -7.378 1.00 98.19 80 MET A N 1
ATOM 533 C CA . MET A 1 80 ? 6.705 -3.816 -5.939 1.00 98.19 80 MET A CA 1
ATOM 534 C C . MET A 1 80 ? 6.075 -5.045 -5.280 1.00 98.19 80 MET A C 1
ATOM 536 O O . MET A 1 80 ? 5.064 -5.557 -5.761 1.00 98.19 80 MET A O 1
ATOM 540 N N . SER A 1 81 ? 6.637 -5.498 -4.162 1.00 97.12 81 SER A N 1
ATOM 541 C CA . SER A 1 81 ? 6.027 -6.528 -3.320 1.00 97.12 81 SER A CA 1
ATOM 542 C C . SER A 1 81 ? 4.751 -6.020 -2.632 1.00 97.12 81 SER A C 1
ATOM 544 O O . SER A 1 81 ? 4.509 -4.815 -2.530 1.00 97.12 81 SER A O 1
ATOM 546 N N . SER A 1 82 ? 3.911 -6.936 -2.142 1.00 96.75 82 SER A N 1
ATOM 547 C CA . SER A 1 82 ? 2.721 -6.584 -1.357 1.00 96.75 82 SER A CA 1
ATOM 548 C C . SER A 1 82 ? 3.092 -5.829 -0.082 1.00 96.75 82 SER A C 1
ATOM 550 O O . SER A 1 82 ? 4.008 -6.241 0.632 1.00 96.75 82 SER A O 1
ATOM 552 N N . GLN A 1 83 ? 2.325 -4.796 0.248 1.00 97.69 83 GLN A N 1
ATOM 553 C CA . GLN A 1 83 ? 2.421 -4.073 1.512 1.00 97.69 83 GLN A CA 1
ATOM 554 C C . GLN A 1 83 ? 1.215 -4.414 2.382 1.00 97.69 83 GLN A C 1
ATOM 556 O O . GLN A 1 83 ? 0.103 -4.537 1.875 1.00 97.69 83 GLN A O 1
ATOM 561 N N . ASN A 1 84 ? 1.428 -4.561 3.689 1.00 96.62 84 ASN A N 1
ATOM 562 C CA . ASN A 1 84 ? 0.352 -4.843 4.632 1.00 96.62 84 ASN A CA 1
ATOM 563 C C . ASN A 1 84 ? 0.485 -3.947 5.860 1.00 96.62 84 ASN A C 1
ATOM 565 O O . ASN A 1 84 ? 1.589 -3.752 6.371 1.00 96.62 84 ASN A O 1
ATOM 569 N N . LYS A 1 85 ? -0.633 -3.412 6.347 1.00 98.06 85 LYS A N 1
ATOM 570 C CA . LYS A 1 85 ? -0.687 -2.640 7.597 1.00 98.06 85 LYS A CA 1
ATOM 571 C C . LYS A 1 85 ? -2.005 -2.863 8.322 1.00 98.06 85 LYS A C 1
ATOM 573 O O . LYS A 1 85 ? -2.985 -3.280 7.716 1.00 98.06 85 LYS A O 1
ATOM 578 N N . THR A 1 86 ? -2.049 -2.536 9.604 1.00 98.69 86 THR A N 1
ATOM 579 C CA . THR A 1 86 ? -3.316 -2.370 10.324 1.00 98.69 86 THR A CA 1
ATOM 580 C C . THR A 1 86 ? -3.901 -0.996 10.005 1.00 98.69 86 THR A C 1
ATOM 582 O O . THR A 1 86 ? -3.153 -0.045 9.764 1.00 98.69 86 THR A O 1
ATOM 585 N N . TYR A 1 87 ? -5.228 -0.895 9.982 1.00 98.75 87 TYR A N 1
ATOM 586 C CA . TYR A 1 87 ? -5.950 0.351 9.770 1.00 98.75 87 TYR A CA 1
ATOM 587 C C . TYR A 1 87 ? -5.463 1.421 10.749 1.00 98.75 87 TYR A C 1
ATOM 589 O O . TYR A 1 87 ? -5.479 1.226 11.960 1.00 98.75 87 TYR A O 1
ATOM 597 N N . ASP A 1 88 ? -5.020 2.547 10.204 1.00 98.31 88 ASP A N 1
ATOM 598 C CA . ASP A 1 88 ? -4.571 3.723 10.954 1.00 98.31 88 ASP A CA 1
ATOM 599 C C . ASP A 1 88 ? -5.261 5.004 10.464 1.00 98.31 88 ASP A C 1
ATOM 601 O O . ASP A 1 88 ? -4.827 6.111 10.768 1.00 98.31 88 ASP A O 1
ATOM 605 N N . GLY A 1 89 ? -6.326 4.849 9.672 1.00 98.06 89 GLY A N 1
ATOM 606 C CA . GLY A 1 89 ? -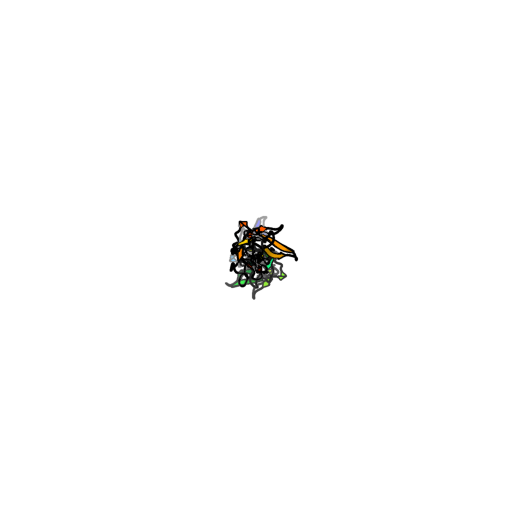7.097 5.953 9.113 1.00 98.06 89 GLY A CA 1
ATOM 607 C C . GLY A 1 89 ? -6.399 6.736 7.996 1.00 98.06 89 GLY A C 1
ATOM 608 O O . GLY A 1 89 ? -6.933 7.760 7.563 1.00 98.06 89 GLY A O 1
ATOM 609 N N . THR A 1 90 ? -5.255 6.270 7.480 1.00 98.00 90 THR A N 1
ATOM 610 C CA . THR A 1 90 ? -4.502 6.940 6.406 1.00 98.00 90 THR A CA 1
ATOM 611 C C . THR A 1 90 ? -4.290 6.050 5.181 1.00 98.00 90 THR A C 1
ATOM 613 O O . THR A 1 90 ? -4.318 4.823 5.255 1.00 98.00 90 THR A O 1
ATOM 616 N N . THR A 1 91 ? -4.008 6.673 4.035 1.00 98.50 91 THR A N 1
ATOM 617 C CA . THR A 1 91 ? -3.568 5.981 2.812 1.00 98.50 91 THR A CA 1
ATOM 618 C C . THR A 1 91 ? -2.052 5.773 2.758 1.00 98.50 91 THR A C 1
ATOM 620 O O . THR A 1 91 ? -1.542 5.259 1.767 1.00 98.50 91 THR A O 1
ATOM 623 N N . ALA A 1 92 ? -1.293 6.167 3.782 1.00 98.31 92 ALA A N 1
ATOM 624 C CA . ALA A 1 92 ? 0.162 6.077 3.743 1.00 98.31 92 ALA A CA 1
ATOM 625 C C . ALA A 1 92 ? 0.626 4.611 3.765 1.00 98.31 92 ALA A C 1
ATOM 627 O O . ALA A 1 92 ? 0.233 3.837 4.643 1.00 98.31 92 ALA A O 1
ATOM 628 N N . ALA A 1 93 ? 1.486 4.234 2.819 1.00 98.50 93 ALA A N 1
ATOM 629 C CA . ALA A 1 93 ? 2.172 2.947 2.813 1.00 98.50 93 ALA A CA 1
ATOM 630 C C . ALA A 1 93 ? 3.645 3.154 3.172 1.00 98.50 93 ALA A C 1
ATOM 632 O O . ALA A 1 93 ? 4.339 3.927 2.510 1.00 98.50 93 ALA A O 1
ATOM 633 N N . ALA A 1 94 ? 4.121 2.450 4.199 1.00 97.88 94 ALA A N 1
ATOM 634 C CA . ALA A 1 94 ? 5.547 2.322 4.467 1.00 97.88 94 ALA A CA 1
ATOM 635 C C . ALA A 1 94 ? 6.100 1.187 3.602 1.00 97.88 94 ALA A C 1
ATOM 637 O O . ALA A 1 94 ? 5.550 0.088 3.615 1.00 97.88 94 ALA A O 1
ATOM 638 N N . LEU A 1 95 ? 7.159 1.462 2.846 1.00 97.56 95 LEU A N 1
ATOM 639 C CA . LEU A 1 95 ? 7.820 0.473 2.000 1.00 97.56 95 LEU A CA 1
ATOM 640 C C . LEU A 1 95 ? 9.092 -0.004 2.697 1.00 97.56 95 LEU A C 1
ATOM 642 O O . LEU A 1 95 ? 9.940 0.805 3.075 1.00 97.56 95 LEU A O 1
ATOM 646 N N . ALA A 1 96 ? 9.224 -1.317 2.868 1.00 93.56 96 ALA A N 1
ATOM 647 C CA . ALA A 1 96 ? 10.449 -1.904 3.396 1.00 93.56 96 ALA A CA 1
ATOM 648 C C . ALA A 1 96 ? 11.610 -1.755 2.398 1.00 93.56 96 ALA A C 1
ATOM 650 O O . ALA A 1 96 ? 11.411 -1.711 1.182 1.00 93.56 96 ALA A O 1
ATOM 651 N N . THR A 1 97 ? 12.844 -1.744 2.903 1.00 91.44 97 THR A N 1
ATOM 652 C CA . THR A 1 97 ? 14.036 -1.822 2.052 1.00 91.44 97 THR A CA 1
ATOM 653 C C . THR A 1 97 ? 13.957 -3.056 1.151 1.00 91.44 97 THR A C 1
ATOM 655 O O . THR A 1 97 ? 13.724 -4.163 1.631 1.00 91.44 97 THR A O 1
ATOM 658 N N . GLY A 1 98 ? 14.143 -2.868 -0.159 1.00 92.38 98 GLY A N 1
ATOM 659 C CA . GLY A 1 98 ? 14.039 -3.950 -1.144 1.00 92.38 98 GLY A CA 1
ATOM 660 C C . GLY A 1 98 ? 12.607 -4.326 -1.539 1.00 92.38 98 GLY A C 1
ATOM 661 O O . GLY A 1 98 ? 12.425 -5.283 -2.286 1.00 92.38 98 GLY A O 1
ATOM 662 N N . ALA A 1 99 ? 11.587 -3.581 -1.093 1.00 95.81 99 ALA A N 1
ATOM 663 C CA . ALA A 1 99 ? 10.206 -3.798 -1.528 1.00 95.81 99 ALA A CA 1
ATOM 664 C C . ALA A 1 99 ? 10.003 -3.560 -3.032 1.00 95.81 99 ALA A C 1
ATOM 666 O O . ALA A 1 99 ? 9.036 -4.065 -3.596 1.00 95.81 99 ALA A O 1
ATOM 667 N N . ILE A 1 100 ? 10.891 -2.795 -3.674 1.00 97.94 100 ILE A N 1
ATOM 668 C CA . ILE A 1 100 ? 10.880 -2.563 -5.117 1.00 97.94 100 ILE A CA 1
ATOM 669 C C . ILE A 1 100 ? 12.151 -3.151 -5.727 1.00 97.94 100 ILE A C 1
ATOM 671 O O . ILE A 1 100 ? 13.263 -2.826 -5.303 1.00 97.94 100 ILE A O 1
ATOM 675 N N . THR A 1 101 ? 11.980 -3.989 -6.744 1.00 95.56 101 THR A N 1
ATOM 676 C CA . THR A 1 101 ? 13.070 -4.543 -7.553 1.00 95.56 101 THR A CA 1
ATOM 677 C C . THR A 1 101 ? 13.077 -3.899 -8.933 1.00 95.56 101 THR A C 1
ATOM 679 O O . THR A 1 101 ? 12.022 -3.514 -9.442 1.00 95.56 101 THR A O 1
ATOM 682 N N . ALA A 1 102 ? 14.261 -3.776 -9.540 1.00 98.12 102 ALA A N 1
ATOM 683 C CA . ALA A 1 102 ? 14.410 -3.297 -10.908 1.00 98.12 102 ALA A CA 1
ATOM 684 C C . ALA A 1 102 ? 15.295 -4.236 -11.739 1.00 98.12 102 ALA A C 1
ATOM 686 O O . ALA A 1 102 ? 16.391 -4.618 -11.318 1.00 98.12 102 ALA A O 1
ATOM 687 N N . THR A 1 103 ? 14.827 -4.598 -12.932 1.00 98.12 103 THR A N 1
ATOM 688 C CA . THR A 1 103 ? 15.498 -5.544 -13.832 1.00 98.12 103 THR A CA 1
ATOM 689 C C . THR A 1 103 ? 15.495 -5.014 -15.260 1.00 98.12 103 THR A C 1
ATOM 691 O O . THR A 1 103 ? 14.468 -4.574 -15.778 1.00 98.12 103 THR A O 1
ATOM 694 N N . GLY A 1 104 ? 16.673 -5.017 -15.874 1.00 97.69 104 GLY A N 1
ATOM 695 C CA . GLY A 1 104 ? 16.926 -4.592 -17.243 1.00 97.69 104 GLY A CA 1
ATOM 696 C C . GLY A 1 104 ? 17.091 -5.773 -18.195 1.00 97.69 104 GLY A C 1
ATOM 697 O O . GLY A 1 104 ? 16.518 -6.847 -17.997 1.00 97.69 104 GLY A O 1
ATOM 698 N N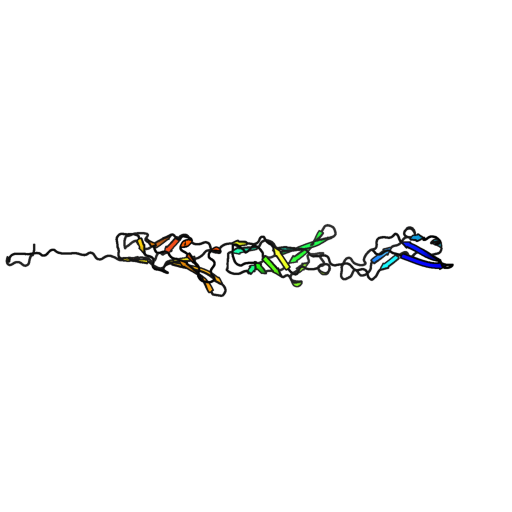 . VAL A 1 105 ? 17.878 -5.571 -19.252 1.00 97.19 105 VAL A N 1
ATOM 699 C CA . VAL A 1 105 ? 18.187 -6.632 -20.216 1.00 97.19 105 VAL A CA 1
ATOM 700 C C . VAL A 1 105 ? 19.219 -7.611 -19.651 1.00 97.19 105 VAL A C 1
ATOM 702 O O . VAL A 1 105 ? 19.975 -7.302 -18.733 1.00 97.19 105 VAL A O 1
ATOM 705 N N . THR A 1 106 ? 19.261 -8.819 -20.215 1.00 96.31 106 THR A N 1
ATOM 706 C CA . THR A 1 106 ? 20.293 -9.813 -19.891 1.00 96.31 106 THR A CA 1
ATOM 707 C C . THR A 1 106 ? 21.470 -9.663 -20.848 1.00 96.31 106 THR A C 1
ATOM 709 O O . THR A 1 106 ? 21.304 -9.795 -22.060 1.00 96.31 106 THR A O 1
ATOM 712 N N . VAL A 1 107 ? 22.664 -9.419 -20.310 1.00 91.94 107 VAL A N 1
ATOM 713 C CA . VAL A 1 107 ? 23.911 -9.250 -21.066 1.00 91.94 107 VAL A CA 1
ATOM 714 C C . VAL A 1 107 ? 24.888 -10.340 -20.641 1.00 91.94 107 VAL A C 1
ATOM 716 O O . VAL A 1 107 ? 25.207 -10.479 -19.465 1.00 91.94 107 VAL A O 1
ATOM 719 N N . GLY A 1 108 ? 25.347 -11.161 -21.591 1.00 89.94 108 GLY A N 1
ATOM 720 C CA . GLY A 1 108 ? 26.289 -12.250 -21.290 1.00 89.94 108 GLY A CA 1
ATOM 721 C C . GLY A 1 108 ? 25.746 -13.292 -20.302 1.00 89.94 108 GLY A C 1
ATOM 722 O O . GLY A 1 108 ? 26.514 -13.875 -19.546 1.00 89.94 108 GLY A O 1
ATOM 723 N N . GLY A 1 109 ? 24.424 -13.497 -20.274 1.00 93.62 109 GLY A N 1
ATOM 724 C CA . GLY A 1 109 ? 23.762 -14.420 -19.344 1.00 93.62 109 GLY A CA 1
ATOM 725 C C . GLY A 1 109 ? 23.498 -13.853 -17.945 1.00 93.62 109 GLY A C 1
ATOM 726 O O . GLY A 1 109 ? 22.939 -14.560 -17.113 1.00 93.62 109 GLY A O 1
ATOM 727 N N . VAL A 1 110 ? 23.849 -12.589 -17.683 1.00 94.25 110 VAL A N 1
ATOM 728 C CA . VAL A 1 110 ? 23.596 -11.910 -16.404 1.00 94.25 110 VAL A CA 1
ATOM 729 C C . VAL A 1 110 ? 22.589 -10.785 -16.616 1.00 94.25 110 VAL A C 1
ATOM 731 O O . VAL A 1 110 ? 22.739 -9.970 -17.525 1.00 94.25 110 VAL A O 1
ATOM 734 N N . ALA A 1 111 ? 21.542 -10.744 -15.794 1.00 96.06 111 ALA A N 1
ATOM 735 C CA . ALA A 1 111 ? 20.577 -9.653 -15.825 1.00 96.06 111 ALA A CA 1
ATOM 736 C C . ALA A 1 111 ? 21.208 -8.373 -15.266 1.00 96.06 111 ALA A C 1
ATOM 738 O O . ALA A 1 111 ? 21.724 -8.363 -14.146 1.00 96.06 111 ALA A O 1
ATOM 739 N N . GLU A 1 112 ? 21.127 -7.283 -16.022 1.00 97.62 112 GLU A N 1
ATOM 740 C CA . GLU A 1 112 ? 21.387 -5.956 -15.478 1.00 97.62 112 GLU A CA 1
ATOM 741 C C . GLU A 1 112 ? 20.262 -5.591 -14.499 1.00 97.62 112 GLU A C 1
ATOM 743 O O . GLU A 1 112 ? 19.082 -5.839 -14.756 1.00 97.62 112 GLU A O 1
ATOM 748 N N . THR A 1 113 ? 20.614 -5.053 -13.335 1.00 97.62 113 THR A N 1
ATOM 749 C CA . THR A 1 113 ? 19.668 -4.808 -12.236 1.00 97.62 113 THR A CA 1
ATOM 750 C C . THR A 1 113 ? 19.999 -3.518 -11.499 1.00 97.62 113 THR A C 1
ATOM 752 O O . THR A 1 113 ? 21.098 -2.969 -11.602 1.00 97.62 113 THR A O 1
ATOM 755 N N . ALA A 1 114 ? 19.026 -3.016 -10.747 1.00 97.19 114 ALA A N 1
ATOM 756 C CA . ALA A 1 114 ? 19.213 -1.892 -9.842 1.00 97.19 114 ALA A CA 1
ATOM 757 C C . ALA A 1 114 ? 18.403 -2.098 -8.561 1.00 97.19 114 ALA A C 1
ATOM 759 O O . ALA A 1 114 ? 17.361 -2.760 -8.559 1.00 97.19 114 ALA A O 1
ATOM 760 N N . THR A 1 115 ? 18.873 -1.503 -7.471 1.00 95.38 115 THR A N 1
ATOM 761 C CA . THR A 1 115 ? 18.060 -1.316 -6.270 1.00 95.38 115 THR A CA 1
ATOM 762 C C . THR A 1 115 ? 17.268 -0.018 -6.393 1.00 95.38 115 THR A C 1
ATOM 764 O O . THR A 1 115 ? 17.711 0.937 -7.037 1.00 95.38 115 THR A O 1
ATOM 767 N N . VAL A 1 116 ? 16.078 0.009 -5.790 1.00 97.75 116 VAL A N 1
ATOM 768 C CA . VAL A 1 116 ? 15.211 1.191 -5.758 1.00 97.75 116 VAL A CA 1
ATOM 769 C C . VAL A 1 116 ? 14.987 1.602 -4.306 1.00 97.75 116 VAL A C 1
ATOM 771 O O . VAL A 1 116 ? 14.330 0.901 -3.534 1.00 97.75 116 VAL A O 1
ATOM 774 N N . SER A 1 117 ? 15.548 2.746 -3.930 1.00 95.94 117 SER A N 1
ATOM 775 C CA . SER A 1 117 ? 15.480 3.317 -2.587 1.00 95.94 117 SER A CA 1
ATOM 776 C C . SER A 1 117 ? 14.245 4.199 -2.448 1.00 95.94 117 SER A C 1
ATOM 778 O O . SER A 1 117 ? 14.302 5.412 -2.619 1.00 95.94 117 SER A O 1
ATOM 780 N N . LYS A 1 118 ? 13.111 3.583 -2.104 1.00 97.50 118 LYS A N 1
ATOM 781 C CA . LYS A 1 118 ? 11.862 4.289 -1.806 1.00 97.50 118 LYS A CA 1
ATOM 782 C C . LYS A 1 118 ? 11.258 3.776 -0.507 1.00 97.50 118 LYS A C 1
ATOM 784 O O . LYS A 1 118 ? 11.005 2.586 -0.382 1.00 97.50 118 LYS A O 1
ATOM 789 N N . ALA A 1 119 ? 10.997 4.682 0.434 1.00 97.25 119 ALA A N 1
ATOM 790 C CA . ALA A 1 119 ? 10.460 4.337 1.755 1.00 97.25 119 ALA A CA 1
ATOM 791 C C . ALA A 1 119 ? 8.939 4.538 1.882 1.00 97.25 119 ALA A C 1
ATOM 793 O O . ALA A 1 119 ? 8.343 4.134 2.879 1.00 97.25 119 ALA A O 1
ATOM 794 N N . SER A 1 120 ? 8.302 5.177 0.897 1.00 97.62 120 SER A N 1
ATOM 795 C CA . SER A 1 120 ? 6.889 5.541 0.969 1.00 97.62 120 SER A CA 1
ATOM 796 C C . SER A 1 120 ? 6.132 5.299 -0.333 1.00 97.62 120 SER A C 1
ATOM 798 O O . SER A 1 120 ? 6.659 5.454 -1.437 1.00 97.62 120 SER A O 1
ATOM 800 N N . GLY A 1 121 ? 4.862 4.942 -0.167 1.00 98.31 121 GLY A N 1
ATOM 801 C CA . GLY A 1 121 ? 3.858 4.839 -1.215 1.00 98.31 121 GLY A CA 1
ATOM 802 C C . GLY A 1 121 ? 2.481 5.240 -0.691 1.00 98.31 121 GLY A C 1
ATOM 803 O O . GLY A 1 121 ? 2.329 5.737 0.429 1.00 98.31 121 GLY A O 1
ATOM 804 N N . THR A 1 122 ? 1.457 5.022 -1.504 1.00 98.75 122 THR A N 1
ATOM 805 C CA . THR A 1 122 ? 0.078 5.399 -1.183 1.00 98.75 122 THR A CA 1
ATOM 806 C C . THR A 1 122 ? -0.879 4.284 -1.573 1.00 98.75 122 THR A C 1
ATOM 808 O O . THR A 1 122 ? -0.873 3.839 -2.721 1.00 98.75 122 THR A O 1
ATOM 811 N N . TYR A 1 123 ? -1.693 3.841 -0.616 1.00 98.81 123 TYR A N 1
ATOM 812 C CA . TYR A 1 123 ? -2.843 2.982 -0.862 1.00 98.81 123 TYR A CA 1
ATOM 813 C C . TYR A 1 123 ? -3.918 3.748 -1.637 1.00 98.81 123 TYR A C 1
ATOM 815 O O . TYR A 1 123 ? -4.168 4.924 -1.375 1.00 98.81 123 TYR A O 1
ATOM 823 N N . ASN A 1 124 ? -4.620 3.068 -2.539 1.00 98.69 124 ASN A N 1
ATOM 824 C CA . ASN A 1 124 ? -5.765 3.624 -3.266 1.00 98.69 124 ASN A CA 1
ATOM 825 C C . ASN A 1 124 ? -6.947 4.005 -2.353 1.00 98.69 124 ASN A C 1
ATOM 827 O O . ASN A 1 124 ? -7.799 4.796 -2.746 1.00 98.69 124 ASN A O 1
ATOM 831 N N . SER A 1 125 ? -7.013 3.435 -1.150 1.00 98.50 125 SER A N 1
ATOM 832 C CA . SER A 1 125 ? -8.031 3.715 -0.141 1.00 98.50 125 SER A CA 1
ATOM 833 C C . SER A 1 125 ? -7.448 3.526 1.255 1.00 98.50 125 SER A C 1
ATOM 835 O O . SER A 1 125 ? -6.543 2.718 1.448 1.00 98.50 125 SER A O 1
ATOM 837 N N . LYS A 1 126 ? -7.980 4.255 2.242 1.00 98.12 126 LYS A N 1
ATOM 838 C CA . LYS A 1 126 ? -7.673 4.007 3.658 1.00 98.12 126 LYS A CA 1
ATOM 839 C C . LYS A 1 126 ? -8.484 2.841 4.237 1.00 98.12 126 LYS A C 1
ATOM 841 O O . LYS A 1 126 ? -8.113 2.304 5.271 1.00 98.12 126 LYS A O 1
ATOM 846 N N . ASN A 1 127 ? -9.600 2.473 3.601 1.00 98.44 127 ASN A N 1
ATOM 847 C CA . ASN A 1 127 ? -10.570 1.530 4.156 1.00 98.44 127 ASN A CA 1
ATOM 848 C C . ASN A 1 127 ? -10.180 0.076 3.861 1.00 98.44 127 ASN A C 1
ATOM 850 O O . ASN A 1 127 ? -9.902 -0.274 2.711 1.00 98.44 127 ASN A O 1
ATOM 854 N N . VAL A 1 128 ? -10.282 -0.779 4.880 1.00 98.56 128 VAL A N 1
ATOM 855 C CA . VAL A 1 128 ? -9.944 -2.216 4.877 1.00 98.56 128 VAL A CA 1
ATOM 856 C C . VAL A 1 128 ? -10.507 -2.943 3.656 1.00 98.56 128 VAL A C 1
ATOM 858 O O . VAL A 1 128 ? -9.787 -3.666 2.979 1.00 98.56 128 VAL A O 1
ATOM 861 N N . ALA A 1 129 ? -11.782 -2.718 3.332 1.00 97.75 129 ALA A N 1
ATOM 862 C CA . ALA A 1 129 ? -12.469 -3.443 2.263 1.00 97.75 129 ALA A CA 1
ATOM 863 C C . ALA A 1 129 ? -12.001 -3.086 0.838 1.00 97.75 129 ALA A C 1
ATOM 865 O O . ALA A 1 129 ? -12.316 -3.808 -0.103 1.00 97.75 129 ALA A O 1
ATOM 866 N N . THR A 1 130 ? -11.302 -1.961 0.656 1.00 97.94 130 THR A N 1
ATOM 867 C CA . THR A 1 130 ? -11.009 -1.395 -0.680 1.00 97.94 130 THR A CA 1
ATOM 868 C C . THR A 1 130 ? -9.534 -1.063 -0.901 1.00 97.94 130 THR A C 1
ATOM 870 O O . THR A 1 130 ? -9.153 -0.678 -2.007 1.00 97.94 130 THR A O 1
ATOM 873 N N . ALA A 1 131 ? -8.697 -1.205 0.126 1.00 98.19 131 ALA A N 1
ATOM 874 C CA . ALA A 1 131 ? -7.266 -0.948 0.062 1.00 98.19 131 ALA A CA 1
ATOM 875 C C . ALA A 1 131 ? -6.523 -2.154 -0.533 1.00 98.19 131 ALA A C 1
ATOM 877 O O . ALA A 1 131 ? -6.066 -3.030 0.198 1.00 98.19 131 ALA A O 1
ATOM 878 N N . THR A 1 132 ? -6.424 -2.194 -1.862 1.00 97.81 132 THR A N 1
ATOM 879 C CA . THR A 1 132 ? -5.832 -3.312 -2.621 1.00 97.81 132 THR A CA 1
ATOM 880 C C . THR A 1 132 ? -4.567 -2.923 -3.379 1.00 97.81 132 THR A C 1
ATOM 882 O O . THR A 1 132 ? -3.749 -3.776 -3.725 1.00 97.81 132 THR A O 1
ATOM 885 N N . THR A 1 133 ? -4.392 -1.632 -3.664 1.00 98.44 133 THR A N 1
ATOM 886 C CA . THR A 1 133 ? -3.339 -1.133 -4.551 1.00 98.44 133 THR A CA 1
ATOM 887 C C . THR A 1 133 ? -2.459 -0.145 -3.820 1.00 98.44 133 THR A C 1
ATOM 889 O O . THR A 1 133 ? -2.970 0.816 -3.253 1.00 98.44 133 THR A O 1
ATOM 892 N N . VAL A 1 134 ? -1.142 -0.337 -3.896 1.00 98.81 134 VAL A N 1
ATOM 893 C CA . VAL A 1 134 ? -0.151 0.656 -3.461 1.00 98.81 134 VAL A CA 1
ATOM 894 C C . VAL A 1 134 ? 0.598 1.170 -4.678 1.00 98.81 134 VAL A C 1
ATOM 896 O O . VAL A 1 134 ? 1.049 0.379 -5.502 1.00 98.81 134 VAL A O 1
ATOM 899 N N . THR A 1 135 ? 0.735 2.491 -4.778 1.00 98.69 135 THR A N 1
ATOM 900 C CA . THR A 1 135 ? 1.521 3.171 -5.817 1.00 98.69 135 THR A CA 1
ATOM 901 C C . THR A 1 135 ? 2.629 3.998 -5.178 1.00 98.69 135 THR A C 1
ATOM 903 O O . THR A 1 135 ? 2.416 4.635 -4.147 1.00 98.69 135 THR A O 1
ATOM 906 N N . ALA A 1 136 ? 3.808 4.014 -5.793 1.00 98.69 136 ALA A N 1
ATOM 907 C CA . ALA A 1 136 ? 4.909 4.890 -5.419 1.00 98.69 136 ALA A CA 1
ATOM 908 C C . ALA A 1 136 ? 5.449 5.624 -6.649 1.00 98.69 136 ALA A C 1
ATOM 910 O O . ALA A 1 136 ? 5.674 5.013 -7.695 1.00 98.69 136 ALA A O 1
ATOM 911 N N . SER A 1 137 ? 5.677 6.931 -6.512 1.00 98.31 137 SER A N 1
ATOM 912 C CA . SER A 1 137 ? 6.381 7.729 -7.519 1.00 98.31 137 SER A CA 1
ATOM 913 C C . SER A 1 137 ? 7.884 7.530 -7.379 1.00 98.31 137 SER A C 1
ATOM 915 O O . SER A 1 137 ? 8.411 7.604 -6.268 1.00 98.31 137 SER A O 1
ATOM 917 N N . LEU A 1 138 ? 8.566 7.323 -8.495 1.00 98.38 138 LEU A N 1
ATOM 918 C CA . LEU A 1 138 ? 10.000 7.087 -8.572 1.00 98.38 138 LEU A CA 1
ATOM 919 C C . LEU A 1 138 ? 10.685 8.259 -9.276 1.00 98.38 138 LEU A C 1
ATOM 921 O O . LEU A 1 138 ? 10.170 8.803 -10.254 1.00 98.38 138 LEU A O 1
ATOM 925 N N . ALA A 1 139 ? 11.855 8.634 -8.779 1.00 97.81 139 ALA A N 1
ATOM 926 C CA . ALA A 1 139 ? 12.747 9.605 -9.396 1.00 97.81 139 ALA A CA 1
ATOM 927 C C . ALA A 1 139 ? 14.068 8.935 -9.785 1.00 97.81 139 ALA A C 1
ATOM 929 O O . ALA A 1 139 ? 14.420 7.882 -9.266 1.00 97.81 139 ALA A O 1
ATOM 930 N N . THR A 1 140 ? 14.840 9.567 -10.670 1.00 96.75 140 THR A N 1
ATOM 931 C CA . THR A 1 140 ? 16.146 9.045 -11.110 1.00 96.75 140 THR A CA 1
ATOM 932 C C . THR A 1 140 ? 17.097 8.768 -9.941 1.00 96.75 140 THR A C 1
ATOM 934 O O . THR A 1 140 ? 17.808 7.771 -9.968 1.00 96.75 140 THR A O 1
ATOM 937 N N . GLY A 1 141 ? 17.061 9.606 -8.898 1.00 96.88 141 GLY A N 1
ATOM 938 C CA . GLY A 1 141 ? 17.857 9.442 -7.679 1.00 96.88 141 GLY A CA 1
ATOM 939 C C . GLY A 1 141 ? 17.439 8.272 -6.782 1.00 96.88 141 GLY A C 1
ATOM 940 O O . GLY A 1 141 ? 18.204 7.905 -5.896 1.00 96.88 141 GLY A O 1
ATOM 941 N N . ASP A 1 142 ? 16.272 7.663 -7.014 1.00 97.69 142 ASP A N 1
ATOM 942 C CA . ASP A 1 142 ? 15.842 6.477 -6.268 1.00 97.69 142 ASP A CA 1
ATOM 943 C C . ASP A 1 142 ? 16.561 5.209 -6.770 1.00 97.69 142 ASP A C 1
ATOM 945 O O . ASP A 1 142 ? 16.594 4.207 -6.060 1.00 97.69 142 ASP A O 1
ATOM 949 N N . PHE A 1 143 ? 17.149 5.223 -7.973 1.00 98.19 143 PHE A N 1
ATOM 950 C CA . PHE A 1 143 ? 17.778 4.049 -8.583 1.00 98.19 143 PHE A CA 1
ATOM 951 C C . PHE A 1 143 ? 19.279 4.001 -8.306 1.00 98.19 143 PHE A C 1
ATOM 953 O O . PHE A 1 143 ? 20.012 4.945 -8.593 1.00 98.19 143 PHE A O 1
ATOM 960 N N . THR A 1 144 ? 19.761 2.860 -7.821 1.00 97.25 144 THR A N 1
ATOM 961 C CA . THR A 1 144 ? 21.196 2.575 -7.695 1.00 97.25 144 THR A CA 1
ATOM 962 C C . THR A 1 144 ? 21.538 1.339 -8.514 1.00 97.25 144 THR A C 1
ATOM 964 O O . THR A 1 144 ? 21.015 0.253 -8.271 1.00 97.25 144 THR A O 1
ATOM 967 N N . ALA A 1 145 ? 22.401 1.513 -9.514 1.00 97.12 145 ALA A N 1
ATOM 968 C CA . ALA A 1 145 ? 22.807 0.440 -10.413 1.00 97.12 145 ALA A CA 1
ATOM 969 C C . ALA A 1 145 ? 23.570 -0.662 -9.663 1.00 97.12 145 ALA A C 1
ATOM 971 O O . ALA A 1 145 ? 24.446 -0.371 -8.846 1.00 97.12 145 ALA A O 1
ATOM 972 N N . ALA A 1 146 ? 23.279 -1.924 -9.978 1.00 96.38 146 ALA A N 1
ATOM 973 C CA . ALA A 1 146 ? 24.153 -3.025 -9.599 1.00 96.38 146 ALA A CA 1
ATOM 974 C C . ALA A 1 146 ? 25.442 -3.001 -10.437 1.00 96.38 146 ALA A C 1
ATOM 976 O O . ALA A 1 146 ? 25.504 -2.401 -11.516 1.00 96.38 146 ALA A O 1
ATOM 977 N N . THR A 1 147 ? 26.477 -3.694 -9.962 1.00 95.00 147 THR A N 1
ATOM 978 C CA . THR A 1 147 ? 27.746 -3.828 -10.685 1.00 95.00 147 THR A CA 1
ATOM 979 C C . THR A 1 147 ? 27.514 -4.316 -12.115 1.00 95.00 147 THR A C 1
ATOM 981 O O . THR A 1 147 ? 26.840 -5.319 -12.338 1.00 95.00 147 THR A O 1
ATOM 984 N N . GLY A 1 148 ? 28.091 -3.607 -13.087 1.00 92.81 148 GLY A N 1
ATOM 985 C CA . GLY A 1 148 ? 27.979 -3.943 -14.509 1.00 92.81 148 GLY A CA 1
ATOM 986 C C . GLY A 1 148 ? 26.735 -3.393 -15.212 1.00 92.81 148 GLY A C 1
ATOM 987 O O . GLY A 1 148 ? 26.651 -3.531 -16.428 1.00 92.81 148 GLY A O 1
ATOM 988 N N . THR A 1 149 ? 25.820 -2.732 -14.495 1.00 96.31 149 THR A N 1
ATOM 989 C CA . THR A 1 149 ? 24.645 -2.063 -15.078 1.00 96.31 149 THR A CA 1
ATOM 990 C C . THR A 1 149 ? 24.929 -0.583 -15.324 1.00 96.31 149 THR A C 1
ATOM 992 O O . THR A 1 149 ? 25.402 0.120 -14.433 1.00 96.31 149 THR A O 1
ATOM 995 N N . ASP A 1 150 ? 24.592 -0.088 -16.515 1.00 96.56 150 ASP A N 1
ATOM 996 C CA . ASP A 1 150 ? 24.654 1.338 -16.851 1.00 96.56 150 ASP A CA 1
ATOM 997 C C . ASP A 1 150 ? 23.235 1.880 -17.066 1.00 96.56 150 ASP A C 1
ATOM 999 O O . ASP A 1 150 ? 22.629 1.706 -18.126 1.00 96.56 150 ASP A O 1
ATOM 1003 N N . LEU A 1 151 ? 22.692 2.548 -16.044 1.00 97.62 151 LEU A N 1
ATOM 1004 C CA . LEU A 1 151 ? 21.324 3.077 -16.069 1.00 97.62 151 LEU A CA 1
ATOM 1005 C C . LEU A 1 151 ? 21.109 4.167 -17.127 1.00 97.62 151 LEU A C 1
ATOM 1007 O O . LEU A 1 151 ? 19.963 4.432 -17.490 1.00 97.62 151 LEU A O 1
ATOM 1011 N N . SER A 1 152 ? 22.171 4.768 -17.676 1.00 97.31 152 SER A N 1
ATOM 1012 C CA . SER A 1 152 ? 22.037 5.728 -18.778 1.00 97.31 152 SER A CA 1
ATOM 1013 C C . SER A 1 152 ? 21.527 5.076 -20.071 1.00 97.31 152 SER A C 1
ATOM 1015 O O . SER A 1 152 ? 20.942 5.762 -20.914 1.00 97.31 152 SER A O 1
ATOM 1017 N N . ASN A 1 153 ? 21.659 3.750 -20.190 1.00 97.94 153 ASN A N 1
ATOM 1018 C CA . ASN A 1 153 ? 21.127 2.957 -21.297 1.00 97.94 153 ASN A CA 1
ATOM 1019 C C . ASN A 1 153 ? 19.628 2.642 -21.163 1.00 97.94 153 ASN A C 1
ATOM 1021 O O . ASN A 1 153 ? 19.058 2.031 -22.070 1.00 97.94 153 ASN A O 1
ATOM 1025 N N . TYR A 1 154 ? 18.977 3.057 -20.068 1.00 98.50 154 TYR A N 1
ATOM 1026 C CA . TYR A 1 154 ? 17.586 2.718 -19.783 1.00 98.50 154 TYR A CA 1
ATOM 1027 C C . TYR A 1 154 ? 16.665 3.934 -19.667 1.00 98.50 154 TYR A C 1
ATOM 1029 O O . TYR A 1 154 ? 17.040 5.008 -19.194 1.00 98.50 154 TYR A O 1
ATOM 1037 N N . ASN A 1 155 ? 15.409 3.736 -20.062 1.00 98.44 155 ASN A N 1
ATOM 1038 C CA . ASN A 1 155 ? 14.287 4.555 -19.632 1.00 98.44 155 ASN A CA 1
ATOM 1039 C C . ASN A 1 155 ? 13.879 4.090 -18.231 1.00 98.44 155 ASN A C 1
ATOM 1041 O O . ASN A 1 155 ? 13.460 2.942 -18.053 1.00 98.44 155 ASN A O 1
ATOM 1045 N N . LEU A 1 156 ? 14.028 4.973 -17.244 1.00 98.44 156 LEU A N 1
ATOM 1046 C CA . LEU A 1 156 ? 13.687 4.681 -15.855 1.00 98.44 156 LEU A CA 1
ATOM 1047 C C . LEU A 1 156 ? 12.187 4.927 -15.616 1.00 98.44 156 LEU A C 1
ATOM 1049 O O . LEU A 1 156 ? 11.696 6.005 -15.966 1.00 98.44 156 LEU A O 1
ATOM 1053 N N . PRO A 1 157 ? 11.452 3.972 -15.018 1.00 98.12 157 PRO A N 1
ATOM 1054 C CA . PRO A 1 157 ? 10.063 4.175 -14.630 1.00 98.12 157 PRO A CA 1
ATOM 1055 C C . PRO A 1 157 ? 9.917 5.324 -13.637 1.00 98.12 157 PRO A C 1
ATOM 1057 O O . PRO A 1 157 ? 10.714 5.471 -12.714 1.00 98.12 157 PRO A O 1
ATOM 1060 N N . THR A 1 158 ? 8.857 6.109 -13.795 1.00 98.31 158 THR A N 1
ATOM 1061 C CA . THR A 1 158 ? 8.509 7.212 -12.884 1.00 98.31 158 THR A CA 1
ATOM 1062 C C . THR A 1 158 ? 7.489 6.804 -11.828 1.00 98.31 158 THR A C 1
ATOM 1064 O O . THR A 1 158 ? 7.191 7.571 -10.915 1.00 98.31 158 THR A O 1
ATOM 1067 N N . THR A 1 159 ? 6.928 5.601 -11.941 1.00 98.25 159 THR A N 1
ATOM 1068 C CA . THR A 1 159 ? 5.967 5.037 -10.994 1.00 98.25 159 THR A CA 1
ATOM 1069 C C . THR A 1 159 ? 6.113 3.523 -10.933 1.00 98.25 159 THR A C 1
ATOM 1071 O O . THR A 1 159 ? 6.583 2.887 -11.877 1.00 98.25 159 THR A O 1
ATOM 1074 N N . VAL A 1 160 ? 5.691 2.944 -9.814 1.00 98.44 160 VAL A N 1
ATOM 1075 C CA . VAL A 1 160 ? 5.513 1.501 -9.641 1.00 98.44 160 VAL A CA 1
ATOM 1076 C C . VAL A 1 160 ? 4.277 1.257 -8.785 1.00 98.44 160 VAL A C 1
ATOM 1078 O O . VAL A 1 160 ? 3.994 2.024 -7.862 1.00 98.44 160 VAL A O 1
ATOM 1081 N N . SER A 1 161 ? 3.528 0.200 -9.090 1.00 98.19 161 SER A N 1
ATOM 1082 C CA . SER A 1 161 ? 2.362 -0.200 -8.306 1.00 98.19 161 SER A CA 1
ATOM 1083 C C . SER A 1 161 ? 2.275 -1.715 -8.144 1.00 98.19 161 SER A C 1
ATOM 1085 O O . SER A 1 161 ? 2.888 -2.467 -8.902 1.00 98.19 161 SER A O 1
ATOM 1087 N N . ASN A 1 162 ? 1.519 -2.154 -7.142 1.00 97.50 162 ASN A N 1
ATOM 1088 C CA . ASN A 1 162 ? 1.066 -3.537 -6.995 1.00 97.50 162 ASN A CA 1
ATOM 1089 C C . ASN A 1 162 ? -0.438 -3.564 -6.686 1.00 97.50 162 ASN A C 1
ATOM 1091 O O . ASN A 1 162 ? -1.007 -2.545 -6.297 1.00 97.50 162 ASN A O 1
ATOM 1095 N N . THR A 1 163 ? -1.069 -4.728 -6.823 1.00 97.88 163 THR A N 1
ATOM 1096 C CA . THR A 1 163 ? -2.512 -4.941 -6.593 1.00 97.88 163 THR A CA 1
ATOM 1097 C C . THR A 1 163 ? -2.802 -6.008 -5.534 1.00 97.88 163 THR A C 1
ATOM 1099 O O . THR A 1 163 ? -3.907 -6.542 -5.466 1.00 97.88 163 THR A O 1
ATOM 1102 N N . THR A 1 164 ? -1.803 -6.345 -4.718 1.00 96.94 164 THR A N 1
ATOM 1103 C CA . THR A 1 164 ? -1.850 -7.445 -3.742 1.00 96.94 164 THR A CA 1
ATOM 1104 C C . THR A 1 164 ? -1.593 -6.967 -2.313 1.00 96.94 164 THR A C 1
ATOM 1106 O O . THR A 1 164 ? -1.258 -7.767 -1.443 1.00 96.94 164 THR A O 1
ATOM 1109 N N . SER A 1 165 ? -1.673 -5.659 -2.074 1.00 98.19 165 SER A N 1
ATOM 1110 C CA . SER A 1 165 ? -1.500 -5.064 -0.747 1.00 98.19 165 SER A CA 1
ATOM 1111 C C . SER A 1 165 ? -2.813 -5.097 0.031 1.00 98.19 165 SER A C 1
ATOM 1113 O O . SER A 1 165 ? -3.878 -5.108 -0.580 1.00 98.19 165 SER A O 1
ATOM 1115 N N . THR A 1 166 ? -2.757 -5.098 1.364 1.00 98.25 166 THR A N 1
ATOM 1116 C CA . THR A 1 166 ? -3.967 -5.135 2.203 1.00 98.25 166 THR A CA 1
ATOM 1117 C C . THR A 1 166 ? -3.870 -4.229 3.430 1.00 98.25 166 THR A C 1
ATOM 1119 O O . THR A 1 166 ? -2.789 -3.976 3.965 1.00 98.25 166 THR A O 1
ATOM 1122 N N . ILE A 1 167 ? -5.022 -3.757 3.913 1.00 98.81 167 ILE A N 1
ATOM 1123 C CA . ILE A 1 167 ? -5.154 -3.136 5.236 1.00 98.81 167 ILE A CA 1
ATOM 1124 C C . ILE A 1 167 ? -5.995 -4.064 6.115 1.00 98.81 167 ILE A C 1
ATOM 1126 O O . ILE A 1 167 ? -7.130 -4.380 5.775 1.00 98.81 167 ILE A O 1
ATOM 1130 N N . GLY A 1 168 ? -5.449 -4.501 7.248 1.00 98.69 168 GLY A N 1
ATOM 1131 C CA . GLY A 1 168 ? -6.162 -5.265 8.272 1.00 98.69 168 GLY A CA 1
ATOM 1132 C C . GLY A 1 168 ? -6.962 -4.362 9.212 1.00 98.69 168 GLY A C 1
ATOM 1133 O O . GLY A 1 168 ? -6.633 -3.192 9.392 1.00 98.69 168 GLY A O 1
ATOM 1134 N N . LYS A 1 169 ? -8.006 -4.897 9.849 1.00 98.81 169 LYS A N 1
ATOM 1135 C CA . LYS A 1 169 ? -8.829 -4.137 10.802 1.00 98.81 169 LYS A CA 1
ATOM 1136 C C . LYS A 1 169 ? -8.047 -3.737 12.054 1.00 98.81 169 LYS A C 1
ATOM 1138 O O . LYS A 1 169 ? -7.305 -4.551 12.603 1.00 98.81 169 LYS A O 1
ATOM 1143 N N . ALA A 1 170 ? -8.272 -2.519 12.539 1.00 98.75 170 ALA A N 1
ATOM 1144 C CA . ALA A 1 170 ? -7.829 -2.095 13.869 1.00 98.75 170 ALA A CA 1
ATOM 1145 C C . ALA A 1 170 ? -8.798 -2.591 14.949 1.00 98.75 170 ALA A C 1
ATOM 1147 O O . ALA A 1 170 ? -9.944 -2.911 14.661 1.00 98.75 170 ALA A O 1
ATOM 1148 N N . ASN A 1 171 ? -8.383 -2.629 16.212 1.00 98.56 171 ASN A N 1
ATOM 1149 C CA . ASN A 1 171 ? -9.314 -2.914 17.305 1.00 98.56 171 ASN A CA 1
ATOM 1150 C C . ASN A 1 171 ? -9.983 -1.616 17.761 1.00 98.56 171 ASN A C 1
ATOM 1152 O O . ASN A 1 171 ? -9.290 -0.634 18.019 1.00 98.56 171 ASN A O 1
ATOM 1156 N N . LEU A 1 172 ? -11.312 -1.611 17.875 1.00 98.50 172 LEU A N 1
ATOM 1157 C CA . LEU A 1 172 ? -12.028 -0.510 18.516 1.00 98.50 172 LEU A CA 1
ATOM 1158 C C . LEU A 1 172 ? -11.947 -0.710 20.032 1.00 98.50 172 LEU A C 1
ATOM 1160 O O . LEU A 1 172 ? -12.328 -1.766 20.534 1.00 98.50 172 LEU A O 1
ATOM 1164 N N . ALA A 1 173 ? -11.441 0.272 20.771 1.00 98.12 173 ALA A N 1
ATOM 1165 C CA . ALA A 1 173 ? -11.384 0.199 22.226 1.00 98.12 173 ALA A CA 1
ATOM 1166 C C . ALA A 1 173 ? -12.729 0.625 22.820 1.00 98.12 173 ALA A C 1
ATOM 1168 O O . ALA A 1 173 ? -13.294 1.625 22.389 1.00 98.12 173 ALA A O 1
ATOM 1169 N N . VAL A 1 174 ? -13.224 -0.104 23.823 1.00 98.00 174 VAL A N 1
ATOM 1170 C CA . VAL A 1 174 ? -14.435 0.254 24.578 1.00 98.00 174 VAL A CA 1
ATOM 1171 C C . VAL A 1 174 ? -14.129 0.368 26.063 1.00 98.00 174 VAL A C 1
ATOM 1173 O O . VAL A 1 174 ? -13.344 -0.413 26.601 1.00 98.00 174 VAL A O 1
ATOM 1176 N N . ALA A 1 175 ? -14.775 1.313 26.735 1.00 97.25 175 ALA A N 1
ATOM 1177 C CA . ALA A 1 175 ? -14.689 1.485 28.180 1.00 97.25 175 ALA A CA 1
ATOM 1178 C C . ALA A 1 175 ? -16.082 1.715 28.761 1.00 97.25 175 ALA A C 1
ATOM 1180 O O . ALA A 1 175 ? -16.907 2.376 28.137 1.00 97.25 175 ALA A O 1
ATOM 1181 N N . MET A 1 176 ? -16.340 1.176 29.954 1.00 97.62 176 MET A N 1
ATOM 1182 C CA . MET A 1 176 ? -17.599 1.360 30.677 1.00 97.62 176 MET A CA 1
ATOM 1183 C C . MET A 1 176 ? -17.348 2.165 31.954 1.00 97.62 176 MET A C 1
ATOM 1185 O O . MET A 1 176 ? -16.443 1.838 32.721 1.00 97.62 176 ME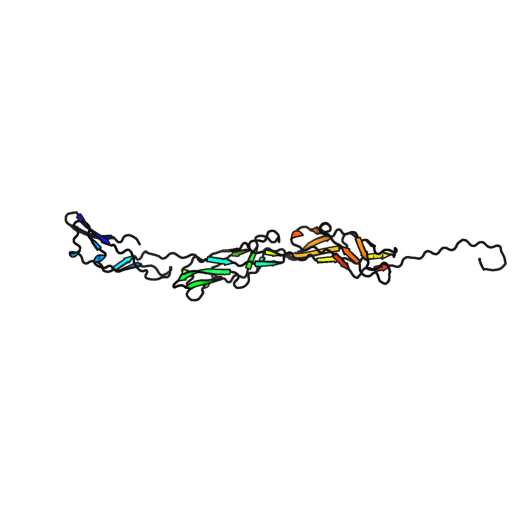T A O 1
ATOM 1189 N N . SER A 1 177 ? -18.160 3.190 32.202 1.00 96.50 177 SER A N 1
ATOM 1190 C CA . SER A 1 177 ? -18.153 3.935 33.462 1.00 96.50 177 SER A CA 1
ATOM 1191 C C . SER A 1 177 ? -18.680 3.085 34.627 1.00 96.50 177 SER A C 1
ATOM 1193 O O . SER A 1 177 ? -19.355 2.072 34.429 1.00 96.50 177 SER A O 1
ATOM 1195 N N . SER A 1 178 ? -18.384 3.481 35.867 1.00 96.44 178 SER A N 1
ATOM 1196 C CA . SER A 1 178 ? -18.939 2.809 37.047 1.00 96.44 178 SER A CA 1
ATOM 1197 C C . SER A 1 178 ? -20.465 2.833 37.048 1.00 96.44 178 SER A C 1
ATOM 1199 O O . SER A 1 178 ? -21.077 3.870 36.794 1.00 96.44 178 SER A O 1
ATOM 1201 N N . GLN A 1 179 ? -21.071 1.709 37.421 1.00 96.94 179 GLN A N 1
ATOM 1202 C CA . GLN A 1 179 ? -22.510 1.578 37.618 1.00 96.94 179 GLN A CA 1
ATOM 1203 C C . GLN A 1 179 ? -22.804 1.433 39.109 1.00 96.94 179 GLN A C 1
ATOM 1205 O O . GLN A 1 179 ? -22.208 0.595 39.790 1.00 96.94 179 GLN A O 1
ATOM 1210 N N . ASN A 1 180 ? -23.740 2.229 39.624 1.00 95.81 180 ASN A N 1
ATOM 1211 C CA . ASN A 1 180 ? -24.105 2.217 41.037 1.00 95.81 180 ASN A CA 1
ATOM 1212 C C . ASN A 1 180 ? -25.618 2.080 41.195 1.00 95.81 180 ASN A C 1
ATOM 1214 O O . ASN A 1 180 ? -26.378 2.789 40.538 1.00 95.81 180 ASN A O 1
ATOM 1218 N N . LYS A 1 181 ? -26.055 1.193 42.090 1.00 96.88 181 LYS A N 1
ATOM 1219 C CA . LYS A 1 181 ? -27.473 1.010 42.435 1.00 96.88 181 LYS A CA 1
ATOM 1220 C C . LYS A 1 181 ? -27.650 0.717 43.919 1.00 96.88 181 LYS A C 1
ATOM 1222 O O . LYS A 1 181 ? -26.715 0.277 44.578 1.00 96.88 181 LYS A O 1
ATOM 1227 N N . THR A 1 182 ? -28.858 0.898 44.438 1.00 98.06 182 THR A N 1
ATOM 1228 C CA . THR A 1 182 ? -29.240 0.369 45.756 1.00 98.06 182 THR A CA 1
ATOM 1229 C C . THR A 1 182 ? -29.603 -1.112 45.638 1.00 98.06 182 THR A C 1
ATOM 1231 O O . THR A 1 182 ? -30.090 -1.554 44.597 1.00 98.06 182 THR A O 1
ATOM 1234 N N . TYR A 1 183 ? -29.344 -1.884 46.694 1.00 98.06 183 TYR A N 1
ATOM 1235 C CA . TYR A 1 183 ? -29.663 -3.305 46.765 1.00 98.06 183 TYR A CA 1
ATOM 1236 C C . TYR A 1 183 ? -31.143 -3.566 46.458 1.00 98.06 183 TYR A C 1
ATOM 1238 O O . TYR A 1 183 ? -32.025 -3.088 47.164 1.00 98.06 183 TYR A O 1
ATOM 1246 N N . ASP A 1 184 ? -31.394 -4.367 45.425 1.00 97.44 184 ASP A N 1
ATOM 1247 C CA . ASP A 1 184 ? -32.730 -4.795 44.992 1.00 97.44 184 ASP A CA 1
ATOM 1248 C C . ASP A 1 184 ? -32.841 -6.325 44.862 1.00 97.44 184 ASP A C 1
ATOM 1250 O O . ASP A 1 184 ? -33.790 -6.852 44.288 1.00 97.44 184 ASP A O 1
ATOM 1254 N N . GLY A 1 185 ? -31.845 -7.054 45.374 1.00 97.69 185 GLY A N 1
ATOM 1255 C CA . GLY A 1 185 ? -31.796 -8.514 45.325 1.00 97.69 185 GLY A CA 1
ATOM 1256 C C . GLY A 1 185 ? -31.384 -9.118 43.976 1.00 97.69 185 GLY A C 1
ATOM 1257 O O . GLY A 1 185 ? -31.326 -10.346 43.879 1.00 97.69 185 GLY A O 1
ATOM 1258 N N . THR A 1 186 ? -31.050 -8.311 42.962 1.00 98.12 186 THR A N 1
ATOM 1259 C CA . THR A 1 186 ? -30.684 -8.783 41.612 1.00 98.12 186 THR A CA 1
ATOM 1260 C C . THR A 1 186 ? -29.230 -8.469 41.245 1.00 98.12 186 THR A C 1
ATOM 1262 O O . THR A 1 186 ? -28.579 -7.625 41.857 1.00 98.12 186 THR A O 1
ATOM 1265 N N . THR A 1 187 ? -28.712 -9.134 40.208 1.00 98.44 187 THR A N 1
ATOM 1266 C CA . THR A 1 187 ? -27.425 -8.797 39.570 1.00 98.44 187 THR A CA 1
ATOM 1267 C C . THR A 1 187 ? -27.584 -7.855 38.375 1.00 98.44 187 THR A C 1
ATOM 1269 O O . THR A 1 187 ? -26.600 -7.532 37.718 1.00 98.44 187 THR A O 1
ATOM 1272 N N . ALA A 1 188 ? -28.798 -7.404 38.052 1.00 98.25 188 ALA A N 1
ATOM 1273 C CA . ALA A 1 188 ? -29.029 -6.569 36.879 1.00 98.25 188 ALA A CA 1
ATOM 1274 C C . ALA A 1 188 ? -28.408 -5.175 37.064 1.00 98.25 188 ALA A C 1
ATOM 1276 O O . ALA A 1 188 ? -28.668 -4.503 38.068 1.00 98.25 188 ALA A O 1
ATOM 1277 N N . ALA A 1 189 ? -27.617 -4.730 36.088 1.00 98.12 189 ALA A N 1
ATOM 1278 C CA . ALA A 1 189 ? -27.111 -3.364 36.008 1.00 98.12 189 ALA A CA 1
ATOM 1279 C C . ALA A 1 189 ? -27.862 -2.609 34.906 1.00 98.12 189 ALA A C 1
ATOM 1281 O O . ALA A 1 189 ? -27.867 -3.052 33.756 1.00 98.12 189 ALA A O 1
ATOM 1282 N N . ALA A 1 190 ? -28.480 -1.479 35.250 1.00 97.25 190 ALA A N 1
ATOM 1283 C CA . ALA A 1 190 ? -28.997 -0.536 34.266 1.00 97.25 190 ALA A CA 1
ATOM 1284 C C . ALA A 1 190 ? -27.846 0.361 33.807 1.00 97.25 190 ALA A C 1
ATOM 1286 O O . AL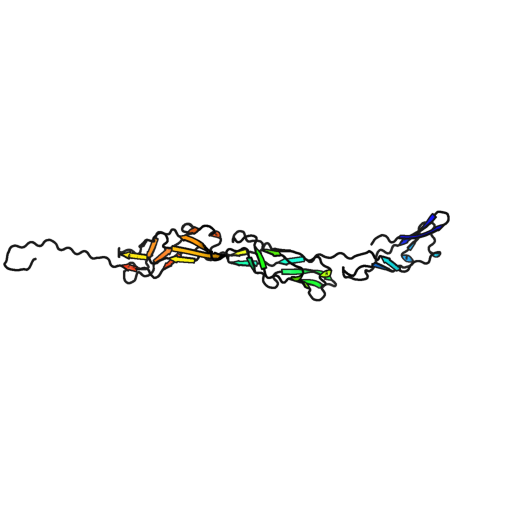A A 1 190 ? -27.159 0.943 34.644 1.00 97.25 190 ALA A O 1
ATOM 1287 N N . LEU A 1 191 ? -27.628 0.448 32.499 1.00 96.88 191 LEU A N 1
ATOM 1288 C CA . LEU A 1 191 ? -26.587 1.287 31.914 1.00 96.88 191 LEU A CA 1
ATOM 1289 C C . LEU A 1 191 ? -27.226 2.567 31.385 1.00 96.88 191 LEU A C 1
ATOM 1291 O O . LEU A 1 191 ? -28.159 2.516 30.582 1.00 96.88 191 LEU A O 1
ATOM 1295 N N . ALA A 1 192 ? -26.726 3.716 31.832 1.00 91.69 192 ALA A N 1
ATOM 1296 C CA . ALA A 1 192 ? -27.154 5.001 31.295 1.00 91.69 192 ALA A CA 1
ATOM 1297 C C . ALA A 1 192 ? -26.682 5.178 29.841 1.00 91.69 192 ALA A C 1
ATOM 1299 O O . ALA A 1 192 ? -25.655 4.634 29.429 1.00 91.69 192 ALA A O 1
ATOM 1300 N N . THR A 1 193 ? -27.389 6.002 29.068 1.00 88.44 193 THR A N 1
ATOM 1301 C CA . THR A 1 193 ? -26.909 6.434 27.750 1.00 88.44 193 THR A CA 1
ATOM 1302 C C . THR A 1 193 ? -25.522 7.067 27.882 1.00 88.44 193 THR A C 1
ATOM 1304 O O . THR A 1 193 ? -25.314 7.944 28.716 1.00 88.44 193 THR A O 1
ATOM 1307 N N . GLY A 1 194 ? -24.564 6.608 27.073 1.00 89.62 194 GLY A N 1
ATOM 1308 C CA . GLY A 1 194 ? -23.173 7.068 27.140 1.00 89.62 194 GLY A CA 1
ATOM 1309 C C . GLY A 1 194 ? -22.338 6.439 28.262 1.00 89.62 194 GLY A C 1
ATOM 1310 O O . GLY A 1 194 ? -21.180 6.810 28.426 1.00 89.62 194 GLY A O 1
ATOM 1311 N N . ALA A 1 195 ? -22.874 5.464 29.009 1.00 94.31 195 ALA A N 1
ATOM 1312 C CA . ALA A 1 195 ? -22.098 4.709 29.996 1.00 94.31 195 ALA A CA 1
ATOM 1313 C C . ALA A 1 195 ? -20.951 3.905 29.368 1.00 94.31 195 ALA A C 1
ATOM 1315 O O . ALA A 1 195 ? -20.000 3.563 30.066 1.00 94.31 195 ALA A O 1
ATOM 1316 N N . ILE A 1 196 ? -21.039 3.597 28.071 1.00 97.31 196 ILE A N 1
ATOM 1317 C CA . ILE A 1 196 ? -19.973 2.954 27.310 1.00 97.31 196 ILE A CA 1
ATOM 1318 C C . ILE A 1 196 ? -19.503 3.909 26.215 1.00 97.31 196 ILE A C 1
ATOM 1320 O O . ILE A 1 196 ? -20.304 4.379 25.403 1.00 97.31 196 ILE A O 1
ATOM 1324 N N . THR A 1 197 ? -18.199 4.167 26.180 1.00 94.75 197 THR A N 1
ATOM 1325 C CA . THR A 1 197 ? -17.534 4.929 25.119 1.00 94.75 197 THR A CA 1
ATOM 1326 C C . THR A 1 197 ? -16.738 3.989 24.226 1.00 94.75 197 THR A C 1
ATOM 1328 O O . THR A 1 197 ? -16.237 2.964 24.695 1.00 94.75 197 THR A O 1
ATOM 1331 N N . ALA A 1 198 ? -16.628 4.325 22.938 1.00 98.00 198 ALA A N 1
ATOM 1332 C CA . ALA A 1 198 ? -15.806 3.588 21.989 1.00 98.00 198 ALA A CA 1
ATOM 1333 C C . ALA A 1 198 ? -14.875 4.529 21.213 1.00 98.00 198 ALA A C 1
ATOM 1335 O O . ALA A 1 198 ? -15.329 5.513 20.623 1.00 98.00 198 ALA A O 1
ATOM 1336 N N . THR A 1 199 ? -13.586 4.197 21.191 1.00 98.12 199 THR A N 1
ATOM 1337 C CA . THR A 1 199 ? -12.525 5.008 20.586 1.00 98.12 199 THR A CA 1
ATOM 1338 C C . THR A 1 199 ? -11.662 4.143 19.677 1.00 98.12 199 THR A C 1
ATOM 1340 O O . THR A 1 199 ? -11.222 3.057 20.059 1.00 98.12 199 THR A O 1
ATOM 1343 N N . GLY A 1 200 ? -11.451 4.618 18.457 1.00 98.25 200 GLY A N 1
ATOM 1344 C CA . GLY A 1 200 ? -10.624 3.993 17.436 1.00 98.25 200 GLY A CA 1
ATOM 1345 C C . GLY A 1 200 ? -9.265 4.668 17.302 1.00 98.25 200 GLY A C 1
ATOM 1346 O O . GLY A 1 200 ? -8.679 5.141 18.277 1.00 98.25 200 GLY A O 1
ATOM 1347 N N . VAL A 1 201 ? -8.751 4.693 16.075 1.00 98.06 201 VAL A N 1
ATOM 1348 C CA . VAL A 1 201 ? -7.489 5.359 15.751 1.00 98.06 201 VAL A CA 1
ATOM 1349 C C . VAL A 1 201 ? -7.642 6.880 15.767 1.00 98.06 201 VAL A C 1
ATOM 1351 O O . VAL A 1 201 ? -8.725 7.418 15.538 1.00 98.06 201 VAL A O 1
ATOM 1354 N N . THR A 1 202 ? -6.534 7.578 16.006 1.00 97.38 202 THR A N 1
ATOM 1355 C CA . THR A 1 202 ? -6.475 9.043 15.996 1.00 97.38 202 THR A CA 1
ATOM 1356 C C . THR A 1 202 ? -5.736 9.520 14.758 1.00 97.38 202 THR A C 1
ATOM 1358 O O . THR A 1 202 ? -4.561 9.204 14.577 1.00 97.38 202 THR A O 1
ATOM 1361 N N . VAL A 1 203 ? -6.400 10.327 13.933 1.00 94.19 203 VAL A N 1
ATOM 1362 C CA . VAL A 1 203 ? -5.841 10.890 12.699 1.00 94.19 203 VAL A CA 1
ATOM 1363 C C . VAL A 1 203 ? -5.816 12.407 12.822 1.00 94.19 203 VAL A C 1
ATOM 1365 O O . VAL A 1 203 ? -6.836 13.031 13.098 1.00 94.19 203 VAL A O 1
ATOM 1368 N N . GLY A 1 204 ? -4.640 13.019 12.659 1.00 92.19 204 GLY A N 1
ATOM 1369 C CA . GLY A 1 204 ? -4.504 14.480 12.747 1.00 92.19 204 GLY A CA 1
ATOM 1370 C C . GLY A 1 204 ? -4.950 15.071 14.093 1.00 92.19 204 GLY A C 1
ATOM 1371 O O . GLY A 1 204 ? -5.431 16.197 14.135 1.00 92.19 204 GLY A O 1
ATOM 1372 N N . GLY A 1 205 ? -4.838 14.303 15.183 1.00 94.62 205 GLY A N 1
ATOM 1373 C CA . GLY A 1 205 ? -5.270 14.716 16.524 1.00 94.62 205 GLY A CA 1
ATOM 1374 C C . GLY A 1 205 ? -6.760 14.511 16.821 1.00 94.62 205 GLY A C 1
ATOM 1375 O O . GLY A 1 205 ? -7.185 14.782 17.940 1.00 94.62 205 GLY A O 1
ATOM 1376 N N . VAL A 1 206 ? -7.546 13.998 15.870 1.00 95.25 206 VAL A N 1
ATOM 1377 C CA . VAL A 1 206 ? -8.970 13.691 16.058 1.00 95.25 206 VAL A CA 1
ATOM 1378 C C . VAL A 1 206 ? -9.162 12.179 16.106 1.00 95.25 206 VAL A C 1
ATOM 1380 O O . VAL A 1 206 ? -8.755 11.466 15.190 1.00 95.25 206 VAL A O 1
ATOM 1383 N N . ALA A 1 207 ? -9.757 11.684 17.190 1.00 96.62 207 ALA A N 1
ATOM 1384 C CA . ALA A 1 207 ? -10.063 10.267 17.339 1.00 96.62 207 ALA A CA 1
ATOM 1385 C C . ALA A 1 207 ? -11.323 9.895 16.552 1.00 96.62 207 ALA A C 1
ATOM 1387 O O . ALA A 1 207 ? -12.356 10.560 16.659 1.00 96.62 207 ALA A O 1
ATOM 1388 N N . GLU A 1 208 ? -11.256 8.798 15.807 1.00 98.06 208 GLU A N 1
ATOM 1389 C CA . GLU A 1 208 ? -12.454 8.104 15.350 1.00 98.06 208 GLU A CA 1
ATOM 1390 C C . GLU A 1 208 ? -13.173 7.515 16.573 1.00 98.06 208 GLU A C 1
ATOM 1392 O O . GLU A 1 208 ? -12.542 6.982 17.489 1.00 98.06 208 GLU A O 1
ATOM 1397 N N . THR A 1 209 ? -14.494 7.651 16.639 1.00 97.69 209 THR A N 1
ATOM 1398 C CA . THR A 1 209 ? -15.284 7.279 17.821 1.00 97.69 209 THR A CA 1
ATOM 1399 C C . THR A 1 209 ? -16.633 6.698 17.427 1.00 97.69 209 THR A C 1
ATOM 1401 O O . THR A 1 209 ? -17.123 6.875 16.309 1.00 97.69 209 THR A O 1
ATOM 1404 N N . ALA A 1 210 ? -17.251 5.990 18.364 1.00 96.94 210 ALA A N 1
ATOM 1405 C CA . ALA A 1 210 ? -18.617 5.514 18.236 1.00 96.94 210 ALA A CA 1
ATOM 1406 C C . ALA A 1 210 ? -19.345 5.608 19.577 1.00 96.94 210 ALA A C 1
ATOM 1408 O O . ALA A 1 210 ? -18.738 5.535 20.650 1.00 96.94 210 ALA A O 1
ATOM 1409 N N . THR A 1 211 ? -20.663 5.751 19.513 1.00 94.31 211 THR A N 1
ATOM 1410 C CA . THR A 1 211 ? -21.533 5.563 20.673 1.00 94.31 211 THR A CA 1
ATOM 1411 C C . THR A 1 211 ? -21.943 4.097 20.762 1.00 94.31 211 THR A C 1
ATOM 1413 O O . THR A 1 211 ? -22.072 3.408 19.747 1.00 94.31 211 THR A O 1
ATOM 1416 N N . VAL A 1 212 ? -22.132 3.609 21.990 1.00 97.06 212 VAL A N 1
ATOM 1417 C CA . VAL A 1 212 ? -22.572 2.236 22.251 1.00 97.06 212 VAL A CA 1
ATOM 1418 C C . VAL A 1 212 ? -23.918 2.273 22.968 1.00 97.06 212 VAL A C 1
ATOM 1420 O O . VAL A 1 212 ? -24.017 2.677 24.128 1.00 97.06 212 VAL A O 1
ATOM 1423 N N . SER A 1 213 ? -24.966 1.853 22.267 1.00 94.44 213 SER A N 1
ATOM 1424 C CA . SER A 1 213 ? -26.353 1.839 22.737 1.00 94.44 213 SER A CA 1
ATOM 1425 C C . SER A 1 213 ? -26.668 0.532 23.458 1.00 94.44 213 SER A C 1
ATOM 1427 O O . SER A 1 213 ? -27.448 -0.290 22.984 1.00 94.44 213 SER A O 1
ATOM 1429 N N . LYS A 1 214 ? -26.064 0.339 24.635 1.00 96.88 214 LYS A N 1
ATOM 1430 C CA . LYS A 1 214 ? -26.377 -0.781 25.530 1.00 96.88 214 LYS A CA 1
ATOM 1431 C C . LYS A 1 214 ? -27.047 -0.277 26.800 1.00 96.88 214 LYS A C 1
ATOM 1433 O O . LYS A 1 214 ? -26.474 0.543 27.504 1.00 96.88 214 LYS A O 1
ATOM 1438 N N . ALA A 1 215 ? -28.230 -0.804 27.108 1.00 96.31 215 ALA A N 1
ATOM 1439 C CA . ALA A 1 215 ? -29.018 -0.385 28.271 1.00 96.31 215 ALA A CA 1
ATOM 1440 C C . ALA A 1 215 ? -28.856 -1.297 29.502 1.00 96.31 215 ALA A C 1
ATOM 1442 O O . ALA A 1 215 ? -29.333 -0.964 30.586 1.00 96.31 215 ALA A O 1
ATOM 1443 N N . SER A 1 216 ? -28.207 -2.456 29.355 1.00 96.88 216 SER A N 1
ATOM 1444 C CA . SER A 1 216 ? -28.099 -3.445 30.428 1.00 96.88 216 SER A CA 1
ATOM 1445 C C . SER A 1 216 ? -26.735 -4.129 30.498 1.00 96.88 216 SER A C 1
ATOM 1447 O O . SER A 1 216 ? -26.061 -4.355 29.491 1.00 96.88 216 SER A O 1
ATOM 1449 N N . GLY A 1 217 ? -26.356 -4.475 31.726 1.00 97.94 217 GLY A N 1
ATOM 1450 C CA . GLY A 1 217 ? -25.207 -5.300 32.074 1.00 97.94 217 GLY A CA 1
ATOM 1451 C C . GLY A 1 217 ? -25.518 -6.180 33.285 1.00 97.94 217 GLY A C 1
ATOM 1452 O O . GLY A 1 217 ? -26.660 -6.277 33.743 1.00 97.94 217 GLY A O 1
ATOM 1453 N N . THR A 1 218 ? -24.503 -6.845 33.823 1.00 98.56 218 THR A N 1
ATOM 1454 C CA . THR A 1 218 ? -24.648 -7.757 34.962 1.00 98.56 218 THR A CA 1
ATOM 1455 C C . THR A 1 218 ? -23.516 -7.557 35.955 1.00 98.56 218 THR A C 1
ATOM 1457 O O . THR A 1 218 ? -22.346 -7.624 35.582 1.00 98.56 218 THR A O 1
ATOM 1460 N N . TYR A 1 219 ? -23.873 -7.330 37.218 1.00 98.69 219 TYR A N 1
ATOM 1461 C CA . TYR A 1 219 ? -22.948 -7.382 38.340 1.00 98.69 219 TYR A CA 1
ATOM 1462 C C . TYR A 1 219 ? -22.462 -8.815 38.565 1.00 98.69 219 TYR A C 1
ATOM 1464 O O . TYR A 1 219 ? -23.241 -9.765 38.495 1.00 98.69 219 TYR A O 1
ATOM 1472 N N . ASN A 1 220 ? -21.197 -8.973 38.943 1.00 98.56 220 ASN A N 1
ATOM 1473 C CA . ASN A 1 220 ? -20.626 -10.265 39.332 1.00 98.56 220 ASN A CA 1
ATOM 1474 C C . ASN A 1 220 ? -21.291 -10.885 40.580 1.00 98.56 220 ASN A C 1
ATOM 1476 O O . ASN A 1 220 ? -21.148 -12.080 40.825 1.00 98.56 220 ASN A O 1
ATOM 1480 N N . SER A 1 221 ? -21.995 -10.086 41.384 1.00 98.25 221 SER A N 1
ATOM 1481 C CA . SER A 1 221 ? -22.707 -10.516 42.588 1.00 98.25 221 SER A CA 1
ATOM 1482 C C . SER A 1 221 ? -23.881 -9.582 42.877 1.00 98.25 221 SER A C 1
ATOM 1484 O O . SER A 1 221 ? -23.826 -8.398 42.562 1.00 98.25 221 SER A O 1
ATOM 1486 N N . LYS A 1 222 ? -24.937 -10.097 43.518 1.00 97.81 222 LYS A N 1
ATOM 1487 C CA . LYS A 1 222 ? -26.038 -9.270 44.047 1.00 97.81 222 LYS A CA 1
ATOM 1488 C C . LYS A 1 222 ? -25.713 -8.649 45.410 1.00 97.81 222 LYS A C 1
ATOM 1490 O O . LYS A 1 222 ? -26.421 -7.763 45.874 1.00 97.81 222 LYS A O 1
ATOM 1495 N N . ASN A 1 223 ? -24.687 -9.153 46.098 1.00 97.94 223 ASN A N 1
ATOM 1496 C CA . ASN A 1 223 ? -24.384 -8.782 47.477 1.00 97.94 223 ASN A CA 1
ATOM 1497 C C . ASN A 1 223 ? -23.498 -7.533 47.524 1.00 97.94 223 ASN A C 1
ATOM 1499 O O . ASN A 1 223 ? -22.436 -7.508 46.906 1.00 97.94 223 ASN A O 1
ATOM 1503 N N . VAL A 1 224 ? -23.892 -6.551 48.344 1.00 97.38 224 VAL A N 1
ATOM 1504 C CA . VAL A 1 224 ? -23.211 -5.253 48.540 1.00 97.38 224 VAL A CA 1
ATOM 1505 C C . VAL A 1 224 ? -21.688 -5.378 48.672 1.00 97.38 224 VAL A C 1
ATOM 1507 O O . VAL A 1 224 ? -20.954 -4.642 48.027 1.00 97.38 224 VAL A O 1
ATOM 1510 N N . ALA A 1 225 ? -21.200 -6.329 49.476 1.00 96.19 225 ALA A N 1
ATOM 1511 C CA . ALA A 1 225 ? -19.772 -6.466 49.768 1.00 96.19 225 ALA A CA 1
ATOM 1512 C C . ALA A 1 225 ? -18.926 -7.014 48.601 1.00 96.19 225 ALA A C 1
ATOM 1514 O O . ALA A 1 225 ? -17.708 -6.871 48.626 1.00 96.19 225 ALA A O 1
ATOM 1515 N N . THR A 1 226 ? -19.539 -7.673 47.611 1.00 97.12 226 THR A N 1
ATOM 1516 C CA . THR A 1 226 ? -18.812 -8.378 46.538 1.00 97.12 226 THR A CA 1
ATOM 1517 C C . THR A 1 226 ? -19.196 -7.939 45.126 1.00 97.12 226 THR A C 1
ATOM 1519 O O . THR A 1 226 ? -18.592 -8.407 44.161 1.00 97.12 226 THR A O 1
ATOM 1522 N N . ALA A 1 227 ? -20.171 -7.040 44.985 1.00 97.62 227 ALA A N 1
ATOM 1523 C CA . ALA A 1 227 ? -20.612 -6.481 43.713 1.00 97.62 227 ALA A CA 1
ATOM 1524 C C . ALA A 1 227 ? -19.685 -5.342 43.258 1.00 97.62 227 ALA A C 1
ATOM 1526 O O . ALA A 1 227 ? -19.971 -4.172 43.504 1.00 97.62 227 ALA A O 1
ATOM 1527 N N . THR A 1 228 ? -18.566 -5.695 42.625 1.00 97.25 228 THR A N 1
ATOM 1528 C CA . THR A 1 228 ? -17.523 -4.744 42.189 1.00 97.25 228 THR A CA 1
ATOM 1529 C C . THR A 1 228 ? -17.399 -4.637 40.674 1.00 97.25 228 THR A C 1
ATOM 1531 O O . THR A 1 228 ? -16.917 -3.634 40.154 1.00 97.25 228 THR A O 1
ATOM 1534 N N . THR A 1 229 ? -17.832 -5.665 39.942 1.00 98.06 229 THR A N 1
ATOM 1535 C CA . THR A 1 229 ? -17.635 -5.762 38.493 1.00 98.06 229 THR A CA 1
ATOM 1536 C C . THR A 1 229 ? -18.971 -5.771 37.781 1.00 98.06 229 THR A C 1
ATOM 1538 O O . THR A 1 229 ? -19.844 -6.546 38.164 1.00 98.06 229 THR A O 1
ATOM 1541 N N . VAL A 1 230 ? -19.112 -4.964 36.729 1.00 98.62 230 VAL A N 1
ATOM 1542 C CA . VAL A 1 230 ? -20.235 -5.049 35.785 1.00 98.62 230 VAL A CA 1
ATOM 1543 C C . VAL A 1 230 ? -19.703 -5.418 34.413 1.00 98.62 230 VAL A C 1
ATOM 1545 O O . VAL A 1 230 ? -18.758 -4.794 33.936 1.00 98.62 230 VAL A O 1
ATOM 1548 N N . THR A 1 231 ? -20.343 -6.399 33.778 1.00 98.50 231 THR A N 1
ATOM 1549 C CA . THR A 1 231 ? -20.044 -6.846 32.412 1.00 98.50 231 THR A CA 1
ATOM 1550 C C . THR A 1 231 ? -21.273 -6.682 31.526 1.00 98.50 231 THR A C 1
ATOM 1552 O O . THR A 1 231 ? -22.391 -6.980 31.947 1.00 98.50 231 THR A O 1
ATOM 1555 N N . ALA A 1 232 ? -21.078 -6.243 30.285 1.00 98.44 232 ALA A N 1
ATOM 1556 C CA . ALA A 1 232 ? -22.110 -6.210 29.256 1.00 98.44 232 ALA A CA 1
ATOM 1557 C C . ALA A 1 232 ? -21.620 -6.902 27.980 1.00 98.44 232 ALA A C 1
ATOM 1559 O O . ALA A 1 232 ? -20.493 -6.679 27.536 1.00 98.44 232 ALA A O 1
ATOM 1560 N N . SER A 1 233 ? -22.478 -7.729 27.381 1.00 98.12 233 SER A N 1
ATOM 1561 C CA . SER A 1 233 ? -22.257 -8.297 26.048 1.00 98.12 233 SER A CA 1
ATOM 1562 C C . SER A 1 233 ? -22.652 -7.283 24.983 1.00 98.12 233 SER A C 1
ATOM 1564 O O . SER A 1 233 ? -23.734 -6.702 25.061 1.00 98.12 233 SER A O 1
ATOM 1566 N N . LEU A 1 234 ? -21.803 -7.097 23.982 1.00 98.19 234 LEU A N 1
ATOM 1567 C CA . LEU A 1 234 ? -21.986 -6.153 22.888 1.00 98.19 234 LEU A CA 1
ATOM 1568 C C . LEU A 1 234 ? -22.196 -6.907 21.574 1.00 98.19 234 LEU A C 1
ATOM 1570 O O . LEU A 1 234 ? -21.543 -7.918 21.314 1.00 98.19 234 LEU A O 1
ATOM 1574 N N . ALA A 1 235 ? -23.103 -6.406 20.747 1.00 97.44 235 ALA A N 1
ATOM 1575 C CA . ALA A 1 235 ? -23.333 -6.861 19.383 1.00 97.44 235 ALA A CA 1
ATOM 1576 C C . ALA A 1 235 ? -23.011 -5.739 18.390 1.00 97.44 235 ALA A C 1
ATOM 1578 O O . ALA A 1 235 ? -22.974 -4.568 18.753 1.00 97.44 235 ALA A O 1
ATOM 1579 N N . THR A 1 236 ? -22.825 -6.078 17.113 1.00 96.44 236 THR A N 1
ATOM 1580 C CA . THR A 1 236 ? -22.532 -5.094 16.054 1.00 96.44 236 THR A CA 1
ATOM 1581 C C . THR A 1 236 ? -23.578 -3.975 15.980 1.00 96.44 236 THR A C 1
ATOM 1583 O O . THR A 1 236 ? -23.212 -2.821 15.791 1.00 96.44 236 THR A O 1
ATOM 1586 N N . GLY A 1 237 ? -24.857 -4.302 16.197 1.00 96.56 237 GLY A N 1
ATOM 1587 C CA . GLY A 1 237 ? -25.962 -3.339 16.224 1.00 96.56 237 GLY A CA 1
ATOM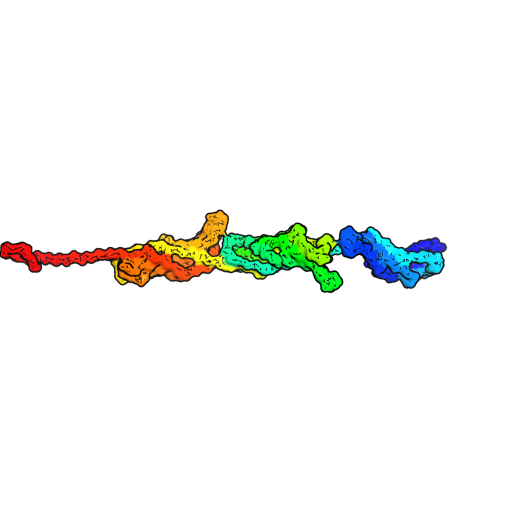 1588 C C . GLY A 1 237 ? -25.978 -2.395 17.431 1.00 96.56 237 GLY A C 1
ATOM 1589 O O . GLY A 1 237 ? -26.704 -1.407 17.399 1.00 96.56 237 GLY A O 1
ATOM 1590 N N . ASP A 1 238 ? -25.175 -2.655 18.470 1.00 97.19 238 ASP A N 1
ATOM 1591 C CA . ASP A 1 238 ? -25.054 -1.745 19.614 1.00 97.19 238 ASP A CA 1
ATOM 1592 C C . ASP A 1 238 ? -24.181 -0.520 19.267 1.00 97.19 238 ASP A C 1
ATOM 1594 O O . ASP A 1 238 ? -24.234 0.482 19.975 1.00 97.19 238 ASP A O 1
ATOM 1598 N N . PHE A 1 239 ? -23.379 -0.563 18.195 1.00 97.94 239 PHE A N 1
ATOM 1599 C CA . PHE A 1 239 ? -22.438 0.501 17.836 1.00 97.94 239 PHE A CA 1
ATOM 1600 C C . PHE A 1 239 ? -23.023 1.456 16.796 1.00 97.94 239 PHE A C 1
ATOM 1602 O O . PHE A 1 239 ? -23.506 1.040 15.746 1.00 97.94 239 PHE A O 1
ATOM 1609 N N . THR A 1 240 ? -22.909 2.759 17.044 1.00 96.81 240 THR A N 1
ATOM 1610 C CA . THR A 1 240 ? -23.232 3.810 16.070 1.00 96.81 240 THR A CA 1
ATOM 1611 C C . THR A 1 240 ? -22.008 4.690 15.858 1.00 96.81 240 THR A C 1
ATOM 1613 O O . THR A 1 240 ? -21.504 5.308 16.795 1.00 96.81 240 THR A O 1
ATOM 1616 N N . ALA A 1 241 ? -21.504 4.727 14.625 1.00 97.19 241 ALA A N 1
ATOM 1617 C CA . ALA A 1 241 ? -20.316 5.495 14.274 1.00 97.19 241 ALA A CA 1
ATOM 1618 C C . ALA A 1 241 ? -20.555 7.004 14.429 1.00 97.19 241 ALA A C 1
ATOM 1620 O O . ALA A 1 241 ? -21.601 7.514 14.020 1.00 97.19 241 ALA A O 1
ATOM 1621 N N . ALA A 1 242 ? -19.573 7.728 14.966 1.00 96.19 242 ALA A N 1
ATOM 1622 C CA . ALA A 1 242 ? -19.543 9.180 14.849 1.00 96.19 242 ALA A CA 1
ATOM 1623 C C . ALA A 1 242 ? -19.158 9.600 13.419 1.00 96.19 242 ALA A C 1
ATOM 1625 O O . ALA A 1 242 ? -18.605 8.815 12.642 1.00 96.19 242 ALA A O 1
ATOM 1626 N N . THR A 1 243 ? -19.412 10.863 13.072 1.00 94.94 243 THR A N 1
ATOM 1627 C CA . THR A 1 243 ? -19.022 11.431 11.774 1.00 94.94 243 THR A CA 1
ATOM 1628 C C . THR A 1 243 ? -17.540 11.183 11.486 1.00 94.94 243 THR A C 1
ATOM 1630 O O . THR A 1 243 ? -16.681 11.454 12.321 1.00 94.94 243 THR A O 1
ATOM 1633 N N . GLY A 1 244 ? -17.240 10.674 10.289 1.00 93.00 244 GLY A N 1
ATOM 1634 C CA . GLY A 1 244 ? -15.871 10.384 9.854 1.00 93.00 244 GLY A CA 1
ATOM 1635 C C . GLY A 1 244 ? -15.314 9.032 10.313 1.00 93.00 244 GLY A C 1
ATOM 1636 O O . GLY A 1 244 ? -14.219 8.676 9.885 1.00 93.00 244 GLY A O 1
ATOM 1637 N N . THR A 1 245 ? -16.062 8.265 11.113 1.00 96.81 245 THR A N 1
ATOM 1638 C CA . THR A 1 245 ? -15.696 6.903 11.526 1.00 96.81 245 THR A CA 1
ATOM 1639 C C . THR A 1 245 ? -16.399 5.872 10.649 1.00 96.81 245 THR A C 1
ATOM 1641 O O . THR A 1 245 ? -17.608 5.942 10.442 1.00 96.81 245 THR A O 1
ATOM 1644 N N . ASP A 1 246 ? -15.652 4.882 10.166 1.00 97.81 246 ASP A N 1
ATOM 1645 C CA . ASP A 1 246 ? -16.198 3.720 9.464 1.00 97.81 246 ASP A CA 1
ATOM 1646 C C . ASP A 1 246 ? -15.898 2.457 10.279 1.00 97.81 246 ASP A C 1
ATOM 1648 O O . ASP A 1 246 ? -14.765 1.975 10.335 1.00 97.81 246 ASP A O 1
ATOM 1652 N N . LEU A 1 247 ? -16.932 1.919 10.932 1.00 98.19 247 LEU A N 1
ATOM 1653 C CA . LEU A 1 247 ? -16.816 0.750 11.809 1.00 98.19 247 LEU A CA 1
ATOM 1654 C C . LEU A 1 247 ? -16.436 -0.533 11.061 1.00 98.19 247 LEU A C 1
ATOM 1656 O O . LEU A 1 247 ? -15.965 -1.479 11.691 1.00 98.19 247 LEU A O 1
ATOM 1660 N N . SER A 1 248 ? -16.579 -0.579 9.732 1.00 98.31 248 SER A N 1
ATOM 1661 C CA . SER A 1 248 ? -16.132 -1.732 8.942 1.00 98.31 248 SER A CA 1
ATOM 1662 C C . SER A 1 248 ? -14.609 -1.905 8.967 1.00 98.31 248 SER A C 1
ATOM 1664 O O . SER A 1 248 ? -14.118 -3.023 8.791 1.00 98.31 248 SER A O 1
ATOM 1666 N N . ASN A 1 249 ? -13.867 -0.837 9.280 1.00 98.69 249 ASN A N 1
ATOM 1667 C CA . ASN A 1 249 ? -12.415 -0.849 9.440 1.00 98.69 249 ASN A CA 1
ATOM 1668 C C . ASN A 1 249 ? -11.944 -1.383 10.804 1.00 98.69 249 ASN A C 1
ATOM 1670 O O . ASN A 1 249 ? -10.737 -1.503 11.029 1.00 98.69 249 ASN A O 1
ATOM 1674 N N . TYR A 1 250 ? -12.873 -1.723 11.705 1.00 98.75 250 TYR A N 1
ATOM 1675 C CA . TYR A 1 250 ? -12.558 -2.151 13.061 1.00 98.75 250 TYR A CA 1
ATOM 1676 C C . TYR A 1 250 ? -13.063 -3.556 13.396 1.00 98.75 250 TYR A C 1
ATOM 1678 O O . TYR A 1 250 ? -14.102 -4.023 12.923 1.00 98.75 250 TYR A O 1
ATOM 1686 N N . ASN A 1 251 ? -12.326 -4.226 14.278 1.00 98.69 251 ASN A N 1
ATOM 1687 C CA . ASN A 1 251 ? -12.817 -5.336 15.075 1.00 98.69 251 ASN A CA 1
ATOM 1688 C C . ASN A 1 251 ? -13.611 -4.747 16.244 1.00 98.69 251 ASN A C 1
ATOM 1690 O O . ASN A 1 251 ? -13.053 -4.025 17.076 1.00 98.69 251 ASN A O 1
ATOM 1694 N N . LEU A 1 252 ? -14.912 -5.034 16.281 1.00 98.50 252 LEU A N 1
ATOM 1695 C CA . LEU A 1 252 ? -15.802 -4.551 17.333 1.00 98.50 252 LEU A CA 1
ATOM 1696 C C . LEU A 1 252 ? -15.735 -5.492 18.547 1.00 98.50 252 LEU A C 1
ATOM 1698 O O . LEU A 1 252 ? -15.897 -6.703 18.371 1.00 98.50 252 LEU A O 1
ATOM 1702 N N . PRO A 1 253 ? -15.516 -4.975 19.769 1.00 98.06 253 PRO A N 1
ATOM 1703 C CA . PRO A 1 253 ? -15.555 -5.781 20.982 1.00 98.06 253 PRO A CA 1
ATOM 1704 C C . PRO A 1 253 ? -16.921 -6.431 21.180 1.00 98.06 253 PRO A C 1
ATOM 1706 O O . PRO A 1 253 ? -17.955 -5.801 20.980 1.00 98.06 253 PRO A O 1
ATOM 1709 N N . THR A 1 254 ? -16.922 -7.677 21.640 1.00 98.25 254 THR A N 1
ATOM 1710 C CA . THR A 1 254 ? -18.146 -8.432 21.953 1.00 98.25 254 THR A CA 1
ATOM 1711 C C . THR A 1 254 ? -18.536 -8.341 23.426 1.00 98.25 254 THR A C 1
ATOM 1713 O O . THR A 1 254 ? -19.596 -8.817 23.828 1.00 98.25 254 THR A O 1
ATOM 1716 N N . THR A 1 255 ? -17.678 -7.756 24.258 1.00 98.00 255 THR A N 1
ATOM 1717 C CA . THR A 1 255 ? -17.898 -7.571 25.693 1.00 98.00 255 THR A CA 1
ATOM 1718 C C . THR A 1 255 ? -17.184 -6.323 26.179 1.00 98.00 255 THR A C 1
ATOM 1720 O O . THR A 1 255 ? -16.119 -5.976 25.670 1.00 98.00 255 THR A O 1
ATOM 1723 N N . VAL A 1 256 ? -17.720 -5.705 27.224 1.00 98.19 256 VAL A N 1
ATOM 1724 C CA . VAL A 1 256 ? -17.046 -4.659 27.996 1.00 98.19 256 VAL A CA 1
ATOM 1725 C C . VAL A 1 256 ? -17.318 -4.881 29.480 1.00 98.19 256 VAL A C 1
ATOM 1727 O O . VAL A 1 256 ? -18.402 -5.329 29.857 1.00 98.19 256 VAL A O 1
ATOM 1730 N N . SER A 1 257 ? -16.341 -4.572 30.328 1.00 97.88 257 SER A N 1
ATOM 1731 C CA . SER A 1 257 ? -16.488 -4.655 31.778 1.00 97.88 257 SER A CA 1
ATOM 1732 C C . SER A 1 257 ? -15.780 -3.508 32.487 1.00 97.88 257 SER A C 1
ATOM 1734 O O . SER A 1 257 ? -14.797 -2.976 31.975 1.00 97.88 257 SER A O 1
ATOM 1736 N N . ASN A 1 258 ? -16.236 -3.176 33.690 1.00 97.06 258 ASN A N 1
ATOM 1737 C CA . ASN A 1 258 ? -15.510 -2.329 34.638 1.00 97.06 258 ASN A CA 1
ATOM 1738 C C . ASN A 1 258 ? -15.447 -3.013 36.010 1.00 97.06 258 ASN A C 1
ATOM 1740 O O . ASN A 1 258 ? -16.253 -3.899 36.282 1.00 97.06 258 ASN A O 1
ATOM 1744 N N . THR A 1 259 ? -14.529 -2.579 36.872 1.00 97.50 259 THR A N 1
ATOM 1745 C CA . THR A 1 259 ? -14.299 -3.132 38.224 1.00 97.50 259 THR A CA 1
ATOM 1746 C C . THR A 1 259 ? -14.535 -2.109 39.341 1.00 97.50 259 THR A C 1
ATOM 1748 O O . THR A 1 259 ? -14.101 -2.298 40.477 1.00 97.50 259 THR A O 1
ATOM 1751 N N . THR A 1 260 ? -15.204 -1.004 39.015 1.00 96.38 260 THR A N 1
ATOM 1752 C CA . THR A 1 260 ? -15.393 0.169 39.882 1.00 96.38 260 THR A CA 1
ATOM 1753 C C . THR A 1 260 ? -16.868 0.442 40.183 1.00 96.38 260 THR A C 1
ATOM 1755 O O . THR A 1 260 ? -17.221 1.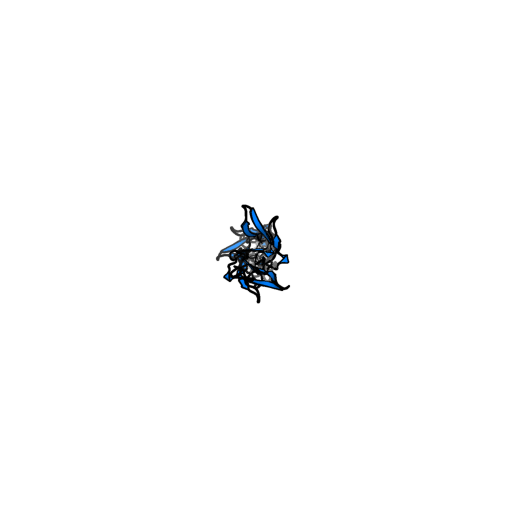520 40.665 1.00 96.38 260 THR A O 1
ATOM 1758 N N . SER A 1 261 ? -17.739 -0.513 39.860 1.00 97.75 261 SER A N 1
ATOM 1759 C CA . SER A 1 261 ? -19.180 -0.459 40.111 1.00 97.75 261 SER A CA 1
ATOM 1760 C C . SER A 1 261 ? -19.494 -0.879 41.545 1.00 97.75 261 SER A C 1
ATOM 1762 O O . SER A 1 261 ? -18.741 -1.645 42.139 1.00 97.75 261 SER A O 1
ATOM 1764 N N . THR A 1 262 ? -20.606 -0.406 42.111 1.00 97.75 262 THR A N 1
ATOM 1765 C CA . THR A 1 262 ? -20.999 -0.749 43.490 1.00 97.75 262 THR A CA 1
ATOM 1766 C C . THR A 1 262 ? -22.502 -0.994 43.636 1.00 97.75 262 THR A C 1
ATOM 1768 O O . THR A 1 262 ? -23.315 -0.473 42.871 1.00 97.75 262 THR A O 1
ATOM 1771 N N . ILE A 1 263 ? -22.884 -1.779 44.650 1.00 98.56 263 ILE A N 1
ATOM 1772 C CA . ILE A 1 263 ? -24.268 -1.872 45.136 1.00 98.56 263 ILE A CA 1
ATOM 1773 C C . ILE A 1 263 ? -24.316 -1.299 46.557 1.00 98.56 263 ILE A C 1
ATOM 1775 O O . ILE A 1 263 ? -23.636 -1.800 47.446 1.00 98.56 263 ILE A O 1
ATOM 1779 N N . GLY A 1 264 ? -25.125 -0.265 46.786 1.00 97.88 264 GLY A N 1
ATOM 1780 C CA . GLY A 1 264 ? -25.377 0.330 48.101 1.00 97.88 264 GLY A CA 1
ATOM 1781 C C . GLY A 1 264 ? -26.388 -0.468 48.931 1.00 97.88 264 GLY A C 1
ATOM 1782 O O . GLY A 1 264 ? -27.231 -1.181 48.390 1.00 97.88 264 GLY A O 1
ATOM 1783 N N . LYS A 1 265 ? -26.332 -0.352 50.263 1.00 97.81 265 LYS A N 1
ATOM 1784 C CA . LYS A 1 265 ? -27.290 -1.017 51.167 1.00 97.81 265 LYS A CA 1
ATOM 1785 C C . LYS A 1 265 ? -28.703 -0.449 50.988 1.00 97.81 265 LYS A C 1
ATOM 1787 O O . LYS A 1 265 ? -28.863 0.760 50.863 1.00 97.81 265 LYS A O 1
ATOM 1792 N N . ALA A 1 266 ? -29.713 -1.317 51.030 1.00 97.00 266 ALA A N 1
ATOM 1793 C CA . ALA A 1 266 ? -31.110 -0.904 51.147 1.00 97.00 266 ALA A CA 1
ATOM 1794 C C . ALA A 1 266 ? -31.495 -0.680 52.617 1.00 97.00 266 ALA A C 1
ATOM 1796 O O . ALA A 1 266 ? -30.942 -1.319 53.515 1.00 97.00 266 ALA A O 1
ATOM 1797 N N . ASN A 1 267 ? -32.467 0.202 52.851 1.00 94.94 267 ASN A N 1
ATOM 1798 C CA . ASN A 1 267 ? -33.025 0.428 54.180 1.00 94.94 267 ASN A CA 1
ATOM 1799 C C . ASN A 1 267 ? -33.967 -0.718 54.564 1.00 94.94 267 ASN A C 1
ATOM 1801 O O . ASN A 1 267 ? -34.819 -1.116 53.771 1.00 94.94 267 ASN A O 1
ATOM 1805 N N . LEU A 1 268 ? -33.844 -1.208 55.798 1.00 94.25 268 LEU A N 1
ATOM 1806 C CA . LEU A 1 268 ? -34.811 -2.133 56.379 1.00 94.25 268 LEU A CA 1
ATOM 1807 C C . LEU A 1 268 ? -35.929 -1.324 57.044 1.00 94.25 268 LEU A C 1
ATOM 1809 O O . LEU A 1 268 ? -35.676 -0.590 57.998 1.00 94.25 268 LEU A O 1
ATOM 1813 N N . ALA A 1 269 ? -37.154 -1.446 56.535 1.00 91.81 269 ALA A N 1
ATOM 1814 C CA . ALA A 1 269 ? -38.322 -0.856 57.175 1.00 91.81 269 ALA A CA 1
ATOM 1815 C C . ALA A 1 269 ? -38.762 -1.741 58.346 1.00 91.81 269 ALA A C 1
ATOM 1817 O O . ALA A 1 269 ? -38.995 -2.937 58.172 1.00 91.81 269 ALA A O 1
ATOM 1818 N N . VAL A 1 270 ? -38.880 -1.145 59.530 1.00 89.31 270 VAL A N 1
ATOM 1819 C CA . VAL A 1 270 ? -39.406 -1.809 60.724 1.00 89.31 270 VAL A CA 1
ATOM 1820 C C . VAL A 1 270 ? -40.660 -1.058 61.140 1.00 89.31 270 VAL A C 1
ATOM 1822 O O . VAL A 1 270 ? -40.642 0.167 61.246 1.00 89.31 270 VAL A O 1
ATOM 1825 N N . ALA A 1 271 ? -41.747 -1.787 61.353 1.00 89.06 271 ALA A N 1
ATOM 1826 C CA . ALA A 1 271 ? -42.990 -1.241 61.869 1.00 89.06 271 ALA A CA 1
ATOM 1827 C C . ALA A 1 271 ? -43.338 -1.962 63.170 1.00 89.06 271 ALA A C 1
ATOM 1829 O O . ALA A 1 271 ? -43.191 -3.179 63.269 1.00 89.06 271 ALA A O 1
ATOM 1830 N N . MET A 1 272 ? -43.796 -1.197 64.155 1.00 86.94 272 MET A N 1
ATOM 1831 C CA . MET A 1 272 ? -44.404 -1.718 65.372 1.00 86.94 272 MET A CA 1
ATOM 1832 C C . MET A 1 272 ? -45.912 -1.506 65.254 1.00 86.94 272 MET A C 1
ATOM 1834 O O . MET A 1 272 ? -46.354 -0.417 64.881 1.00 86.94 272 MET A O 1
ATOM 1838 N N . SER A 1 273 ? -46.699 -2.548 65.523 1.00 88.38 273 SER A N 1
ATOM 1839 C CA . SER A 1 273 ? -48.152 -2.416 65.625 1.00 88.38 273 SER A CA 1
ATOM 1840 C C . SER A 1 273 ? -48.523 -1.486 66.779 1.00 88.38 273 SER A C 1
ATOM 1842 O O . SER A 1 273 ? -47.779 -1.359 67.750 1.00 88.38 273 SER A O 1
ATOM 1844 N N . SER A 1 274 ? -49.677 -0.822 66.685 1.00 87.12 274 SER A N 1
ATOM 1845 C CA . SER A 1 274 ? -50.215 -0.069 67.818 1.00 87.12 274 SER A CA 1
ATOM 1846 C C . SER A 1 274 ? -50.426 -1.005 69.006 1.00 87.12 274 SER A C 1
ATOM 1848 O O . SER A 1 274 ? -51.183 -1.969 68.896 1.00 87.12 274 SER A O 1
ATOM 1850 N N . GLN A 1 275 ? -49.801 -0.687 70.139 1.00 89.00 275 GLN A N 1
ATOM 1851 C CA . GLN A 1 275 ? -49.998 -1.421 71.385 1.00 89.00 275 GLN A CA 1
ATOM 1852 C C . GLN A 1 275 ? -50.992 -0.653 72.265 1.00 89.00 275 GLN A C 1
ATOM 1854 O O . GLN A 1 275 ? -50.732 0.483 72.664 1.00 89.00 275 GLN A O 1
ATOM 1859 N N . ASN A 1 276 ? -52.135 -1.272 72.569 1.00 87.00 276 ASN A N 1
ATOM 1860 C CA . ASN A 1 276 ? -53.125 -0.735 73.503 1.00 87.00 276 ASN A CA 1
ATOM 1861 C C . ASN A 1 276 ? -52.988 -1.440 74.854 1.00 87.00 276 ASN A C 1
ATOM 1863 O O . ASN A 1 276 ? -52.904 -2.666 74.901 1.00 87.00 276 ASN A O 1
ATOM 1867 N N . LYS A 1 277 ? -53.041 -0.682 75.954 1.00 85.31 277 LYS A N 1
ATOM 1868 C CA . LYS A 1 277 ? -53.125 -1.244 77.308 1.00 85.31 277 LYS A CA 1
ATOM 1869 C C . LYS A 1 277 ? -54.157 -0.524 78.167 1.00 85.31 277 LYS A C 1
ATOM 1871 O O . LYS A 1 277 ? -54.380 0.675 78.008 1.00 85.31 277 LYS A O 1
ATOM 1876 N N . THR A 1 278 ? -54.751 -1.251 79.106 1.00 88.69 278 THR A N 1
ATOM 1877 C CA . THR A 1 278 ? -55.521 -0.665 80.212 1.00 88.69 278 THR A CA 1
ATOM 1878 C C . THR A 1 278 ? -54.553 -0.168 81.292 1.00 88.69 278 THR A C 1
ATOM 1880 O O . THR A 1 278 ? -53.492 -0.759 81.485 1.00 88.69 278 THR A O 1
ATOM 1883 N N . TYR A 1 279 ? -54.883 0.933 81.976 1.00 88.69 279 TYR A N 1
ATOM 1884 C CA . TYR A 1 279 ? -54.033 1.498 83.030 1.00 88.69 279 TYR A CA 1
ATOM 1885 C C . TYR A 1 279 ? -53.826 0.502 84.182 1.00 88.69 279 TYR A C 1
ATOM 1887 O O . TYR A 1 279 ? -54.789 0.052 84.797 1.00 88.69 279 TYR A O 1
ATOM 1895 N N . ASP A 1 280 ? -52.564 0.198 84.481 1.00 89.19 280 ASP A N 1
ATOM 1896 C CA . ASP A 1 280 ? -52.122 -0.752 85.511 1.00 89.19 280 ASP A CA 1
ATOM 1897 C C . ASP A 1 280 ? -51.039 -0.160 86.440 1.00 89.19 280 ASP A C 1
ATOM 1899 O O . ASP A 1 280 ? -50.448 -0.872 87.246 1.00 89.19 280 ASP A O 1
ATOM 1903 N N . GLY A 1 281 ? -50.739 1.138 86.311 1.00 90.25 281 GLY A N 1
ATOM 1904 C CA . GLY A 1 281 ? -49.675 1.810 87.063 1.00 90.25 281 GLY A CA 1
ATOM 1905 C C . GLY A 1 281 ? -48.243 1.543 86.571 1.00 90.25 281 GLY A C 1
ATOM 1906 O O . GLY A 1 281 ? -47.307 2.038 87.198 1.00 90.25 281 GLY A O 1
ATOM 1907 N N . THR A 1 282 ? -48.036 0.813 85.464 1.00 90.44 282 THR A N 1
ATOM 1908 C CA . THR A 1 282 ? -46.698 0.516 84.907 1.00 90.44 282 THR A CA 1
ATOM 1909 C C . THR A 1 282 ? -46.433 1.257 83.587 1.00 90.44 282 THR A C 1
ATOM 1911 O O . THR A 1 282 ? -47.358 1.743 82.935 1.00 90.44 282 THR A O 1
ATOM 1914 N N . THR A 1 283 ? -45.176 1.345 83.140 1.00 88.38 283 THR A N 1
ATOM 1915 C CA . THR A 1 283 ? -44.799 1.929 81.830 1.00 88.38 283 THR A CA 1
ATOM 1916 C C . THR A 1 283 ? -44.646 0.895 80.710 1.00 88.38 283 THR A C 1
ATOM 1918 O O . THR A 1 283 ? -44.445 1.273 79.559 1.00 88.38 283 THR A O 1
ATOM 1921 N N . ALA A 1 284 ? -44.753 -0.401 81.014 1.00 87.44 284 ALA A N 1
ATOM 1922 C CA . ALA A 1 284 ? -44.605 -1.462 80.023 1.00 87.44 284 ALA A CA 1
ATOM 1923 C C . ALA A 1 284 ? -45.830 -1.539 79.092 1.00 87.44 284 ALA A C 1
ATOM 1925 O O . ALA A 1 284 ? -46.970 -1.416 79.550 1.00 87.44 284 ALA A O 1
ATOM 1926 N N . ALA A 1 285 ? -45.583 -1.757 77.798 1.00 77.12 285 ALA A N 1
ATOM 1927 C CA . ALA A 1 285 ? -46.577 -2.158 76.804 1.00 77.12 285 ALA A CA 1
ATOM 1928 C C . ALA A 1 285 ? -46.338 -3.636 76.443 1.00 77.12 285 ALA A C 1
ATOM 1930 O O . ALA A 1 285 ? -45.181 -4.051 76.359 1.00 77.12 285 ALA A O 1
ATOM 1931 N N .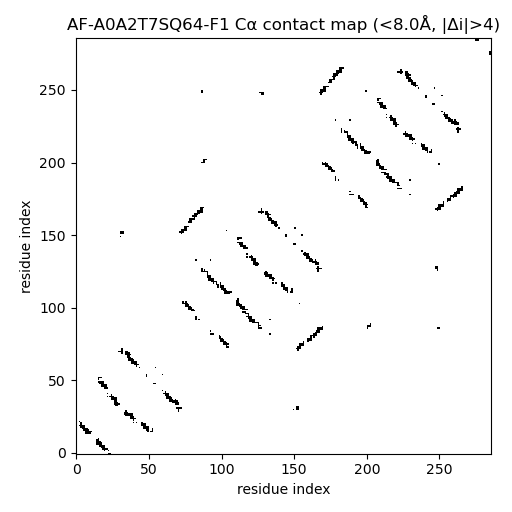 ALA A 1 286 ? -47.413 -4.415 76.286 1.00 66.62 286 ALA A N 1
ATOM 1932 C CA . ALA A 1 286 ? -47.361 -5.762 75.706 1.00 66.62 286 ALA A CA 1
ATOM 1933 C C . ALA A 1 286 ? -47.330 -5.650 74.188 1.00 66.62 286 ALA A C 1
ATOM 1935 O O . ALA A 1 286 ? -47.968 -4.691 73.700 1.00 66.62 286 ALA A O 1
#

Organism: NCBI:txid1293045

Solvent-accessible surface area (backbone atoms only — not comparable to full-atom values): 16528 Å² total; per-residue (Å²): 124,79,88,54,76,43,76,64,63,71,57,98,87,44,74,29,33,29,46,44,70,69,81,66,64,46,59,76,36,96,46,37,93,63,16,40,33,34,40,25,81,44,57,80,87,32,56,44,61,38,91,93,34,66,66,88,83,49,91,76,70,54,62,51,74,42,75,82,46,73,49,78,64,45,70,41,45,69,49,43,60,68,48,76,47,64,44,57,80,49,35,77,34,75,40,54,91,70,36,33,47,34,43,47,64,70,57,96,89,41,68,30,35,29,49,42,70,56,60,59,35,35,33,79,32,47,48,35,94,64,18,31,32,38,40,28,81,44,55,78,87,29,54,45,63,36,93,94,33,65,66,84,34,36,46,75,59,55,59,44,56,36,74,68,19,44,35,41,60,27,70,41,45,69,50,44,60,67,48,76,45,65,51,77,81,50,36,77,35,76,39,53,91,69,37,31,46,33,44,48,54,62,50,96,87,45,66,31,35,31,48,40,71,54,58,57,35,34,33,79,33,50,48,53,95,65,17,31,34,37,40,28,81,43,54,79,87,31,55,44,65,37,92,95,35,64,67,86,34,36,47,75,59,55,58,49,61,36,73,70,19,44,34,41,84,61,86,83,89,82,85,79,78,90,67,84,79,79,95,79,92,68,91,82,79,116

Secondary structure (DSSP, 8-state):
----EEEEEEETTEEEEEEE-----EES-SSTTT---EEEE--GGGEEEPTT--GGGS---SEEEESS--PPPEEPEEEE---EEE--SS-EEEPPTTSEEEEEEEETTEEEEEEE---EEEES-SSTTT---EEEE--GGGEEEPTT--GGGEE--SEEEES--EEEPEEPEEEE---EEE--S--EEEPPTTSEEEEEEEETTEEEEEEE---EEEES-SSTTT---EEEE--GGGEEEPTT--GGGEEPPSEEEES--EEEPPP-----PPPP----S-----

=== Feature glossary ===
Each block in this record encodes a different view of the same protein. In brief:

Predicted aligned error. PAE(i, j) answers: if I align the predicted and true structures on residue i, how far off (in Å) do I expect residue j to be? A block-diagonal PAE matrix with low values on the blocks and high values off-diagonal is the signature of a multi-domain protein with confidently predicted domains but uncertain inter-domain orientation.

Contact-map, Ramachandran, and PAE plots. Plot images: a contact map (which residues are close in 3D, as an N×N binary image), a Ramachandran scatter (backbone torsion angles, revealing secondary-structure composition at a glance), and — for AlphaFold structures — a PAE heatmap (pairwise prediction confidence).

Backbone torsions (φ/ψ). φ (phi) and ψ (psi) are the two rotatable backbone dihedrals per residue: φ is the C(i-1)–N–Cα–C torsion, ψ is the N–Cα–C–N(i+1) torsion, both in degrees on (−180°, 180°]. α-helical residues cluster near (−60°, −45°); β-strand residues near (−120°, +130°). A Ramachandran plot is simply a scatter of (φ, ψ) for every residue.

Foldseek 3Di. A 3Di character summarizes, for each residue, the relative orientation of the Cα frame of its nearest spatial neighbor. Because it encodes fold topology rather than chemistry, 3Di alignments detect remote structural similarity that sequence alignment misses.

Radius of gyration, Cα contacts, bounding box. Three whole-structure scalars: the radius of gyration (RMS distance of Cα from centroid, in Å), the count of Cα–Cα contacts (pairs closer than 8 Å and separated by more than four residues in sequence — i.e. tertiary, not local, contacts), and the bounding-box dimensions. Together they distinguish compact globular folds from extended fibres or disordered chains.

Sequence. Sequence gives the chain of amino acids in standard one-letter code (A=alanine, C=cysteine, …, Y=tyrosine), read N→C. It is the only feature that is directly encoded by the gene; all structural features are derived from the folded form of this sequence.

mmCIF coordinates. Atomic coordinates in PDBx/mmCIF format — the same representation the Protein Data Bank distributes. Each line of the _atom_site loop places one backbone atom in Cartesian space (units: ångströms, origin: arbitrary).

Secondary structure (3-state, P-SEA). Three-state secondary structure (P-SEA) collapses the eight DSSP classes into helix (a), strand (b), and coil (c). P-SEA assigns these from Cα geometry alone — distances and angles — without requiring backbone oxygens, so it works on any Cα trace.

InterPro / GO / CATH / organism. Functional annotations link the protein to curated databases. InterPro entries identify conserved domains and families by matching the sequence against member-database signatures (Pfam, PROSITE, CDD, …). Gene Ontology (GO) terms describe molecular function, biological process, and cellular component in a controlled vocabulary. CATH places the structure in a hierarchical fold classification (Class/Architecture/Topology/Homologous-superfamily). The organism is the source species.

B-factor. B-factor (Debye–Waller factor) reflects atomic displacement in the crystal lattice. It is an experimental observable (units Å²), not a prediction; low values mean the atom is pinned down, high values mean it moves or is heterogeneous across the crystal.

Rendered structure images. Structure images are PyMOL renders from six orthogonal camera directions. Cartoon representation draws helices as coils and strands as arrows; sticks shows the backbone as bonds; surface shows the solvent-excluded envelope. Rainbow coloring maps sequence position to hue (blue→red, N→C); chain coloring assigns a distinct color per polypeptide.

Solvent-accessible surface area. Solvent-accessible surface area (SASA) is the area in Å² traced out by the centre of a 1.4 Å probe sphere (a water molecule) rolled over the protein's van der Waals surface (Shrake–Rupley / Lee–Richards construction). Buried residues have near-zero SASA; fully exposed residues can exceed 200 Å². The total SASA scales roughly with the number of surface residues.

Secondary structure (8-state, DSSP). The SS8 string is DSSP's per-residue secondary-structure call. α-helix (H) means an i→i+4 H-bond ladder; β-strand (E) means the residue participates in a β-sheet; 3₁₀ (G) and π (I) are tighter and wider helices; T/S are turns/bends; '-' is loop.

pLDDT. For AlphaFold models, the B-factor field carries pLDDT — the model's own estimate of local accuracy on a 0–100 scale. Regions with pLDDT<50 should be treated as essentially unmodeled; they often correspond to intrinsically disordered segments.

Nearest PDB structures. Nearest PDB neighbors are the top structural matches found by Foldseek when searching this structure against the entire Protein Data Bank. Each hit reports a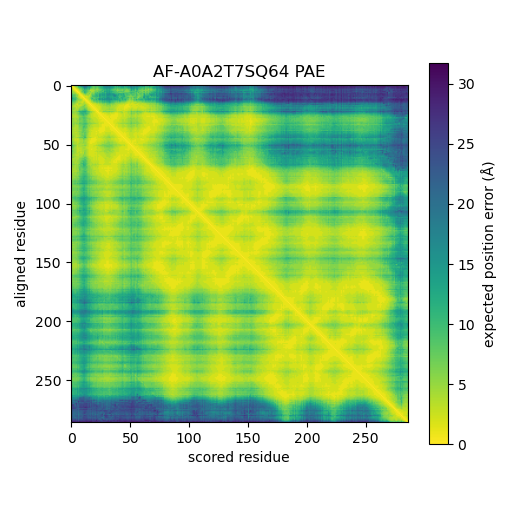 TM-score (0 to 1; >0.5 almost always implies the same fold) and an E-value. These are *structural* homologs — they may share no detectable sequence similarity.